Protein 2B7U (pdb70)

Solvent-accessible surface area: 11711 Å² total; per-residue (Å²): 155,44,8,62,71,91,42,79,27,107,8,55,0,81,124,0,46,10,134,42,0,40,74,23,1,121,93,4,30,184,48,0,17,48,90,110,12,143,67,13,12,0,0,0,28,115,23,71,172,66,57,26,34,0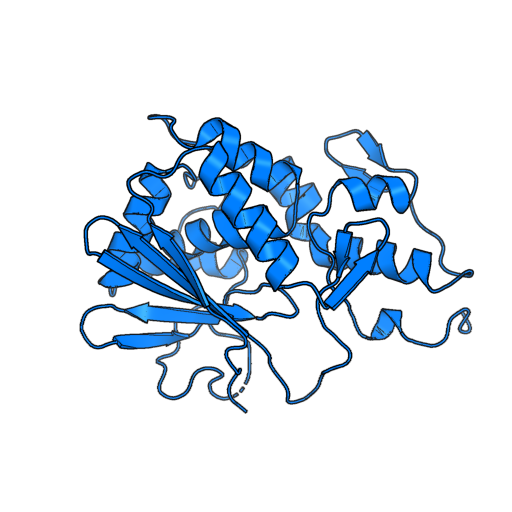,3,11,0,76,0,21,15,166,58,60,40,1,14,0,38,2,18,23,28,44,3,38,7,11,0,0,52,24,74,79,102,27,69,38,0,1,1,70,147,30,60,91,78,6,4,158,76,11,88,92,10,149,5,0,21,36,30,152,68,4,19,73,16,5,124,59,87,7,44,99,2,22,0,6,29,74,8,0,26,84,3,0,29,84,0,1,102,13,109,75,54,134,43,19,0,74,6,0,0,0,0,10,0,0,2,4,3,0,1,23,0,52,42,0,7,54,35,0,8,158,50,1,115,46,109,128,107,8,127,1,21,112,41,13,33,71,34,0,10,111,27,6,84,116,2,1,62,16,4,6,23,37,85,44,14,106,70,58,144,41,119,60,25,87,1,137,73,114,119,5,132,63,19,92,74,0,8,109,27,6,6,0,0,21,3,82,38,74,9,138,52,108,63,63,78,112,143

Sequence (251 aa):
KAMTVKFTVELDIERLTGQTYTDFIKNLRRSLATWYLHGVPVLPLYNQEADPRGFDLKLTFRGQVTTVRIHRDDLVLRGYQMQGAGKWLELERPSGHLIEGSELLEFGPSYEELAAAAQQDILDISYNKNALQDAVSKLAVSTNTRDRARSLIVVSQMFCEATRFVDIANHFAFNLESSEPVKLPQWMQNDLEKNWVRFSFMILKSNADPCYKFEPQTIYGKIIKTADELLNFLGIVEQHPDTRSPPCAAGG

GO terms:
  GO:0030598 rRNA N-glycosylase activity (F, EXP)

Foldseek 3Di:
DAADAPEEDEDELAVDALVVLLVSLLVVQVVLADDDDPRAGAGDDVDDDPHFYWHWYWYDYPHFIKIWIATSQQRFTFWMFAAPPRAIEGADDDPVHNDPRHDYDPHHRDQVGLCVQLVHHLQRAFQASVLLNQLSNCRNDPPRRNSPSSSSSNVCQSRVLLSWWVVSSNQRSVCHVPPDGRGDDVLSVPVPPVCQQVLLLLLLLVVQAVPDDRDWDAGPNDTQHDNVSSCNGTNYGRDDCVSVPHYPPDD

Nearest PDB structures (foldseek):
  2b7u-assembly1_A  TM=1.004E+00  e=6.257E-55  Squilla maritima
  1ce7-assembly1_A  TM=8.612E-01  e=2.353E-14  Viscum album
  2mll-assembly1_A  TM=8.612E-01  e=2.499E-14  Viscum album
  2pqi-assembly2_B  TM=8.007E-01  e=4.841E-14  Zea mays
  1lln-assembly1_A  TM=7.730E-01  e=1.850E-14  Phytolacca americana

B-factor: mean 21.92, std 8.94, range [8.05, 75.27]

CATH classification: 3.40.420.10 (+1 more: 4.10.470.10)

Secondary structure (DSSP, 8-state):
-PPEEEEEEEEESTT--HHHHHHHHHHHHHHH-SEEETTEEE---S--SS--EEEEEEEEETTEEEEEEEETTT--EEEEE-SSS--EEE-SS----SSTTPEEPSS-SSHHHHHHHHTS-GGGS--SHHHHHHHHHHHHH---HHHHHHHHHHHIIIIIIHHHBHHHHHHHHHTTT-SS--PPPHHIIIIIGGGHHHHHHHHHHHHH-TT--PPPEEETTEEE-SHHHHHTTBSSB---GGGGSPSS---

InterPro domains:
  IPR001574 Ribosome-inactivating protein [PF00161] (21-210)
  IPR001574 Ribosome-inactivating protein [PTHR33453] (5-213)
  IPR016138 Ribosome-inactivating protein, subdomain 1 [G3DSA:3.40.420.10] (1-169)
  IPR016139 Ribosome-inactivating protein, subdomain 2 [G3DSA:4.10.470.10] (170-251)
  IPR017989 Ribosome-inactivating protein type 1/2 [PR00396] (22-35)
  IPR017989 Ribosome-inactivating protein type 1/2 [PR00396] (68-83)
  IPR017989 Ribosome-inactivating protein type 1/2 [PR00396] (158-178)
  IPR017989 Ribosome-inactivating protein type 1/2 [PR00396] (193-210)
  IPR036041 Ribosome-inactivating protein superfamily [SSF56371] (13-243)

Radius of gyration: 18.12 Å; Cα contacts (8 Å, |Δi|>4): 478; chains: 1; bounding box: 56×47×32 Å

Organism: Drimia maritima (NCBI:txid82070)

Structure (mmCIF, N/CA/C/O backbone):
data_2B7U
#
_entry.id   2B7U
#
_cell.length_a   99.240
_cell.length_b   57.240
_cell.length_c   51.088
_cell.angle_alpha   90.00
_cell.angle_beta   104.08
_cell.angle_gamma   90.00
#
_symmetry.space_group_name_H-M   'C 1 2 1'
#
loop_
_entity.id
_entity.type
_entity.pdbx_description
1 polymer CHARYBDIN
2 non-polymer '2-(N-MORPHOLINO)-ETHANESULFONIC ACID'
3 water water
#
loop_
_atom_site.group_PDB
_atom_site.id
_atom_site.type_symbol
_atom_site.label_atom_id
_atom_site.label_alt_id
_atom_site.label_comp_id
_atom_site.label_asym_id
_atom_site.label_entity_id
_atom_site.label_seq_id
_atom_site.pdbx_PDB_ins_code
_atom_site.Cartn_x
_atom_site.Cartn_y
_atom_site.Cartn_z
_atom_site.occupancy
_atom_site.B_iso_or_equiv
_atom_site.auth_seq_id
_atom_site.auth_comp_id
_atom_site.auth_asym_id
_atom_site.auth_atom_id
_atom_site.pdbx_PDB_model_num
ATOM 1 N N . LYS A 1 4 ? 36.459 31.044 11.848 1.00 33.61 4 LYS A N 1
ATOM 2 C CA . LYS A 1 4 ? 36.335 31.462 13.287 1.00 32.91 4 LYS A CA 1
ATOM 3 C C . LYS A 1 4 ? 35.058 32.292 13.516 1.00 32.30 4 LYS A C 1
ATOM 4 O O . LYS A 1 4 ? 34.987 33.453 13.111 1.00 32.88 4 LYS A O 1
ATOM 10 N N . ALA A 1 5 ? 34.064 31.689 14.170 1.00 31.39 5 ALA A N 1
ATOM 11 C CA . ALA A 1 5 ? 32.761 32.340 14.394 1.00 30.84 5 ALA A CA 1
ATOM 12 C C . ALA A 1 5 ? 32.861 33.506 15.360 1.00 30.31 5 ALA A C 1
ATOM 13 O O . ALA A 1 5 ? 33.627 33.460 16.324 1.00 29.71 5 ALA A O 1
ATOM 15 N N . MET A 1 6 ? 32.076 34.550 15.107 1.00 28.89 6 MET A N 1
ATOM 16 C CA . MET A 1 6 ? 32.055 35.698 15.994 1.00 28.80 6 MET A CA 1
ATOM 17 C C . MET A 1 6 ? 31.470 35.270 17.331 1.00 28.59 6 MET A C 1
ATOM 18 O O . MET A 1 6 ? 30.507 34.509 17.393 1.00 28.30 6 MET A O 1
ATOM 23 N N . THR A 1 7 ? 32.090 35.714 18.414 1.00 28.86 7 THR A N 1
ATOM 24 C CA . THR A 1 7 ? 31.580 35.341 19.725 1.00 28.60 7 THR A CA 1
ATOM 25 C C . THR A 1 7 ? 30.457 36.324 20.072 1.00 26.84 7 THR A C 1
ATOM 26 O O . THR A 1 7 ? 30.228 37.303 19.349 1.00 26.53 7 THR A O 1
ATOM 30 N N . VAL A 1 8 ? 29.685 36.023 21.113 1.00 24.15 8 VAL A N 1
ATOM 31 C CA . VAL A 1 8 ? 28.687 36.970 21.603 1.00 23.15 8 VAL A CA 1
ATOM 32 C C . VAL A 1 8 ? 29.077 37.420 23.005 1.00 22.09 8 VAL A C 1
ATOM 33 O O . VAL A 1 8 ? 28.885 36.688 23.980 1.00 22.56 8 VAL A O 1
ATOM 37 N N . LYS A 1 9 ? 29.655 38.611 23.091 1.00 21.48 9 LYS A N 1
ATOM 38 C CA . LYS A 1 9 ? 30.116 39.167 24.362 1.00 21.56 9 LYS A CA 1
ATOM 39 C C . LYS A 1 9 ? 28.982 39.446 25.351 1.00 20.88 9 LYS A C 1
ATOM 40 O O . LYS A 1 9 ? 29.153 39.237 26.563 1.00 21.72 9 LYS A O 1
ATOM 46 N N . PHE A 1 10 ? 27.835 39.896 24.845 1.00 19.71 10 PHE A N 1
ATOM 47 C CA . PHE A 1 10 ? 26.691 40.213 25.699 1.00 18.56 10 PHE A CA 1
ATOM 48 C C . PHE A 1 10 ? 25.441 40.302 24.833 1.00 18.42 10 PHE A C 1
ATOM 49 O O . PHE A 1 10 ? 25.535 40.343 23.588 1.00 17.40 10 PHE A O 1
ATOM 57 N N . THR A 1 11 ? 24.298 40.319 25.506 1.00 18.68 11 THR A N 1
ATOM 58 C CA . THR A 1 11 ? 22.988 40.473 24.884 1.00 18.87 11 THR A CA 1
ATOM 59 C C . THR A 1 11 ? 22.243 41.617 25.563 1.00 18.92 11 THR A C 1
ATOM 60 O O . THR A 1 11 ? 22.247 41.728 26.807 1.00 19.70 11 THR A O 1
ATOM 64 N N . VAL A 1 12 ? 21.635 42.475 24.760 1.00 17.71 12 VAL A N 1
ATOM 65 C CA . VAL A 1 12 ? 20.731 43.526 25.256 1.00 17.48 12 VAL A CA 1
ATOM 66 C C . VAL A 1 12 ? 19.354 43.277 24.639 1.00 17.14 12 VAL A C 1
ATOM 67 O O . VAL A 1 12 ? 19.258 42.828 23.504 1.00 16.75 12 VAL A O 1
ATOM 71 N N . GLU A 1 13 ? 18.305 43.613 25.374 1.00 17.16 13 GLU A N 1
ATOM 72 C CA . GLU A 1 13 ? 16.947 43.314 24.938 1.00 18.14 13 GLU A CA 1
ATOM 73 C C . GLU A 1 13 ? 16.054 44.532 25.134 1.00 18.03 13 GLU A C 1
ATOM 74 O O . GLU A 1 13 ? 16.112 45.199 26.162 1.00 18.38 13 GLU A O 1
ATOM 80 N N . LEU A 1 14 ? 15.248 44.837 24.129 1.00 17.85 14 LEU A N 1
ATOM 81 C CA . LEU A 1 14 ? 14.307 45.947 24.202 1.00 17.78 14 LEU A CA 1
ATOM 82 C C . LEU A 1 14 ? 12.929 45.517 23.724 1.00 17.52 14 LEU A C 1
ATOM 83 O O . LEU A 1 14 ? 12.800 44.916 22.651 1.00 15.71 14 LEU A O 1
ATOM 88 N N . ASP A 1 15 ? 11.899 45.813 24.517 1.00 18.69 15 ASP A N 1
ATOM 89 C CA . ASP A 1 15 ? 10.534 45.644 24.027 1.00 20.08 15 ASP A CA 1
ATOM 90 C C . ASP A 1 15 ? 10.026 46.946 23.416 1.00 19.72 15 ASP A C 1
ATOM 91 O O . ASP A 1 15 ? 10.095 47.996 24.038 1.00 19.46 15 ASP A O 1
ATOM 96 N N . ILE A 1 16 ? 9.474 46.847 22.214 1.00 20.15 16 ILE A N 1
ATOM 97 C CA . ILE A 1 16 ? 9.091 48.001 21.422 1.00 21.39 16 ILE A CA 1
ATOM 98 C C . ILE A 1 16 ? 7.709 48.550 21.781 1.00 22.15 16 ILE A C 1
ATOM 99 O O . ILE A 1 16 ? 7.443 49.711 21.511 1.00 22.81 16 ILE A O 1
ATOM 104 N N . GLU A 1 17 ? 6.840 47.751 22.400 1.00 23.03 17 GLU A N 1
ATOM 105 C CA . GLU A 1 17 ? 5.441 48.171 22.594 1.00 24.59 17 GLU A CA 1
ATOM 106 C C . GLU A 1 17 ? 5.252 49.439 23.431 1.00 24.57 17 GLU A C 1
ATOM 107 O O . GLU A 1 17 ? 4.497 50.335 23.034 1.00 25.17 17 GLU A O 1
ATOM 113 N N . ARG A 1 18 ? 5.935 49.517 24.572 1.00 25.38 18 ARG A N 1
ATOM 114 C CA . ARG A 1 18 ? 5.820 50.668 25.491 1.00 26.14 18 ARG A CA 1
ATOM 115 C C . ARG A 1 18 ? 6.929 51.715 25.265 1.00 25.06 18 ARG A C 1
ATOM 116 O O . ARG A 1 18 ? 7.100 52.634 26.072 1.00 25.60 18 ARG A O 1
ATOM 124 N N . LEU A 1 19 ? 7.661 51.573 24.163 1.00 23.85 19 LEU A N 1
ATOM 125 C CA . LEU A 1 19 ? 8.854 52.376 23.901 1.00 22.81 19 LEU A CA 1
ATOM 126 C C . LEU A 1 19 ? 8.501 53.867 23.837 1.00 21.61 19 LEU A C 1
ATOM 127 O O . LEU A 1 19 ? 7.555 54.254 23.149 1.00 21.48 19 LEU A O 1
ATOM 132 N N . THR A 1 20 ? 9.266 54.696 24.545 1.00 19.66 20 THR A N 1
ATOM 133 C CA . THR A 1 20 ? 9.120 56.145 24.457 1.00 19.11 20 THR A CA 1
ATOM 134 C C . THR A 1 20 ? 10.457 56.761 24.065 1.00 17.68 20 THR A C 1
ATOM 135 O O . THR A 1 20 ? 11.484 56.074 24.076 1.00 17.31 20 THR A O 1
ATOM 139 N N . GLY A 1 21 ? 10.438 58.053 23.741 1.00 17.43 21 GLY A N 1
ATOM 140 C CA . GLY A 1 21 ? 11.668 58.800 23.437 1.00 16.75 21 GLY A CA 1
ATOM 141 C C . GLY A 1 21 ? 12.690 58.635 24.538 1.00 17.13 21 GLY A C 1
ATOM 142 O O . GLY A 1 21 ? 13.874 58.374 24.275 1.00 17.02 21 GLY A O 1
ATOM 143 N N . GLN A 1 22 ? 12.226 58.747 25.780 1.00 16.47 22 GLN A N 1
ATOM 144 C CA . GLN A 1 22 ? 13.101 58.651 26.936 1.00 17.09 22 GLN A CA 1
ATOM 145 C C . GLN A 1 22 ? 13.670 57.251 27.128 1.00 16.25 22 GLN A C 1
ATOM 146 O O . GLN A 1 22 ? 14.876 57.092 27.352 1.00 15.69 22 GLN A O 1
ATOM 152 N N . THR A 1 23 ? 12.836 56.218 27.010 1.00 15.52 23 THR A N 1
ATOM 153 C CA . THR A 1 23 ? 13.356 54.858 27.238 1.00 15.81 23 THR A CA 1
ATOM 154 C C . THR A 1 23 ? 14.242 54.352 26.077 1.00 15.14 23 THR A C 1
ATOM 155 O O . THR A 1 23 ? 15.148 53.555 26.286 1.00 15.11 23 THR A O 1
ATOM 159 N N . TYR A 1 24 ? 13.968 54.822 24.871 1.00 14.42 24 TYR A N 1
ATOM 160 C CA . TYR A 1 24 ? 14.848 54.565 23.727 1.00 14.27 24 TYR A CA 1
ATOM 161 C C . TYR A 1 24 ? 16.199 55.239 23.989 1.00 14.01 24 TYR A C 1
ATOM 162 O O . TYR A 1 24 ? 17.236 54.599 23.823 1.00 14.66 24 TYR A O 1
ATOM 171 N N . THR A 1 25 ? 16.198 56.507 24.387 1.00 13.75 25 THR A N 1
ATOM 172 C CA . THR A 1 25 ? 17.448 57.198 24.679 1.00 14.96 25 THR A CA 1
ATOM 173 C C . THR A 1 25 ? 18.251 56.474 25.762 1.00 14.94 25 THR A C 1
ATOM 174 O O . THR A 1 25 ? 19.479 56.316 25.650 1.00 14.75 25 THR A O 1
ATOM 178 N N . ASP A 1 26 ? 17.570 56.059 26.830 1.00 15.23 26 ASP A N 1
ATOM 179 C CA . ASP A 1 26 ? 18.197 55.299 27.906 1.00 16.17 26 ASP A CA 1
ATOM 180 C C . ASP A 1 26 ? 18.857 54.028 27.360 1.00 15.33 26 ASP A C 1
ATOM 181 O O . ASP A 1 26 ? 19.969 53.666 27.721 1.00 15.94 26 ASP A O 1
ATOM 186 N N . PHE A 1 27 ? 18.149 53.331 26.483 1.00 14.35 27 PHE A N 1
ATOM 187 C CA . PHE A 1 27 ? 18.670 52.099 25.921 1.00 13.77 27 PHE A CA 1
ATOM 188 C C . PHE A 1 27 ? 19.946 52.332 25.117 1.00 13.80 27 PHE A C 1
ATOM 189 O O . PHE A 1 27 ? 20.918 51.604 25.246 1.00 13.50 27 PHE A O 1
ATOM 197 N N . ILE A 1 28 ? 19.930 53.362 24.291 1.00 13.09 28 ILE A N 1
ATOM 198 C CA . ILE A 1 28 ? 21.102 53.663 23.458 1.00 12.94 28 ILE A CA 1
ATOM 199 C C . ILE A 1 28 ? 22.297 54.054 24.336 1.00 13.88 28 ILE A C 1
ATOM 200 O O . ILE A 1 28 ? 23.425 53.605 24.096 1.00 14.11 28 ILE A O 1
ATOM 205 N N . LYS A 1 29 ? 22.044 54.867 25.353 1.00 13.81 29 LYS A N 1
ATOM 206 C CA . LYS A 1 29 ? 23.111 55.298 26.272 1.00 14.44 29 LYS A CA 1
ATOM 207 C C . LYS A 1 29 ? 23.705 54.087 26.980 1.00 14.45 29 LYS A C 1
ATOM 208 O O . LYS A 1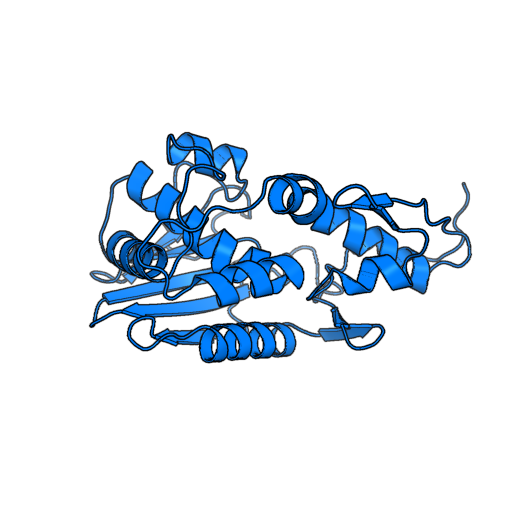 29 ? 24.913 53.956 27.099 1.00 14.46 29 LYS A O 1
ATOM 214 N N . ASN A 1 30 ? 22.848 53.177 27.434 1.00 14.94 30 ASN A N 1
ATOM 215 C CA . ASN A 1 30 ? 23.339 51.969 28.080 1.00 15.56 30 ASN A CA 1
ATOM 216 C C . ASN A 1 30 ? 24.122 51.081 27.129 1.00 15.18 30 ASN A C 1
ATOM 217 O O . ASN A 1 30 ? 25.118 50.466 27.513 1.00 16.58 30 ASN A O 1
ATOM 222 N N . LEU A 1 31 ? 23.687 51.012 25.874 1.00 13.94 31 LEU A N 1
ATOM 223 C CA . LEU A 1 31 ? 24.362 50.198 24.895 1.00 14.34 31 LEU A CA 1
ATOM 224 C C . LEU A 1 31 ? 25.774 50.739 24.623 1.00 14.40 31 LEU A C 1
ATOM 225 O O . LEU A 1 31 ? 26.727 49.987 24.503 1.00 14.09 31 LEU A O 1
ATOM 230 N N . ARG A 1 32 ? 25.904 52.053 24.528 1.00 14.28 32 ARG A N 1
ATOM 231 C CA . ARG A 1 32 ? 27.232 52.661 24.377 1.00 14.34 32 ARG A CA 1
ATOM 232 C C . ARG A 1 32 ? 28.189 52.296 25.515 1.00 15.14 32 ARG A C 1
ATOM 233 O O . ARG A 1 32 ? 29.365 51.984 25.290 1.00 15.37 32 ARG A O 1
ATOM 241 N N . ARG A 1 33 ? 27.681 52.339 26.736 1.00 15.86 33 ARG A N 1
ATOM 242 C CA . ARG A 1 33 ? 28.468 51.949 27.879 1.00 17.05 33 ARG A CA 1
ATOM 243 C C . ARG A 1 33 ? 28.870 50.470 27.807 1.00 16.01 33 ARG A C 1
ATOM 244 O O . ARG A 1 33 ? 29.992 50.130 28.148 1.00 15.55 33 ARG A O 1
ATOM 257 N N . SER A 1 34 ? 27.950 49.609 27.369 1.00 16.65 34 SER A N 1
ATOM 258 C CA . SER A 1 34 ? 28.191 48.165 27.272 1.00 16.79 34 SER A CA 1
ATOM 259 C C . SER A 1 34 ? 29.249 47.865 26.233 1.00 17.33 34 SER A C 1
ATOM 260 O O . SER A 1 34 ? 30.005 46.913 26.367 1.00 18.05 34 SER A O 1
ATOM 263 N N . LEU A 1 35 ? 29.296 48.692 25.202 1.00 16.94 35 LEU A N 1
ATOM 264 C CA . LEU A 1 35 ? 30.234 48.482 24.099 1.00 17.11 35 LEU A CA 1
ATOM 265 C C . LEU A 1 35 ? 31.637 48.985 24.380 1.00 17.52 35 LEU A C 1
ATOM 266 O O . LEU A 1 35 ? 32.609 48.585 23.712 1.00 17.64 35 LEU A O 1
ATOM 271 N N . ALA A 1 36 ? 31.754 49.923 25.312 1.00 17.29 36 ALA A N 1
ATOM 272 C CA . ALA A 1 36 ? 33.011 50.613 25.553 1.00 17.73 36 ALA A CA 1
ATOM 273 C C . ALA A 1 36 ? 34.137 49.701 25.996 1.00 19.16 36 ALA A C 1
ATOM 274 O O . ALA A 1 36 ? 33.915 48.767 26.786 1.00 20.48 36 ALA A O 1
ATOM 276 N N . THR A 1 37 ? 35.337 49.997 25.532 1.00 20.36 37 THR A N 1
ATOM 277 C CA . THR A 1 37 ? 36.552 49.443 26.159 1.00 22.53 37 THR A CA 1
ATOM 278 C C . THR A 1 37 ? 37.268 50.463 27.001 1.00 22.17 37 THR A C 1
ATOM 279 O O . THR A 1 37 ? 37.737 50.149 28.076 1.00 23.63 37 THR A O 1
ATOM 283 N N . TRP A 1 38 ? 37.363 51.689 26.505 1.00 22.20 38 TRP A N 1
ATOM 284 C CA . TRP A 1 38 ? 37.978 52.806 27.197 1.00 21.74 38 TRP A CA 1
ATOM 285 C C . TRP A 1 38 ? 37.277 54.049 26.717 1.00 19.36 38 TRP A C 1
ATOM 286 O O . TRP A 1 38 ? 36.300 53.948 25.980 1.00 20.06 38 TRP A O 1
ATOM 297 N N . TYR A 1 39 ? 37.712 55.199 27.257 1.00 16.45 39 TYR A N 1
ATOM 298 C CA . TYR A 1 39 ? 36.991 56.455 27.060 1.00 15.03 39 TYR A CA 1
ATOM 299 C C . TYR A 1 39 ? 37.935 57.580 26.685 1.00 13.66 39 TYR A C 1
ATOM 300 O O . TYR A 1 39 ? 39.048 57.699 27.199 1.00 12.77 39 TYR A O 1
ATOM 309 N N . LEU A 1 40 ? 37.465 58.434 25.782 1.00 12.84 40 LEU A N 1
ATOM 310 C CA . LEU A 1 40 ? 38.148 59.607 25.378 1.00 12.49 40 LEU A CA 1
ATOM 311 C C . LEU A 1 40 ? 37.254 60.833 25.642 1.00 12.69 40 LEU A C 1
ATOM 312 O O . LEU A 1 40 ? 36.228 60.967 25.013 1.00 12.06 40 LEU A O 1
ATOM 317 N N . HIS A 1 41 ? 37.585 61.671 26.603 1.00 11.66 41 HIS A N 1
ATOM 318 C CA . HIS A 1 41 ? 36.779 62.851 26.941 1.00 12.55 41 HIS A CA 1
ATOM 319 C C . HIS A 1 41 ? 35.323 62.486 27.165 1.00 12.49 41 HIS A C 1
ATOM 320 O O . HIS A 1 41 ? 34.409 63.196 26.718 1.00 13.87 41 HIS A O 1
ATOM 327 N N . GLY A 1 42 ? 35.126 61.380 27.854 1.00 11.22 42 GLY A N 1
ATOM 328 C CA . GLY A 1 42 ? 33.811 60.878 28.233 1.00 12.07 42 GLY A CA 1
ATOM 329 C C . GLY A 1 42 ? 33.076 60.069 27.189 1.00 12.13 42 GLY A C 1
ATOM 330 O O . GLY A 1 42 ? 31.977 59.566 27.467 1.00 14.50 42 GLY A O 1
ATOM 331 N N . VAL A 1 43 ? 33.665 59.938 26.002 1.00 11.89 43 VAL A N 1
ATOM 332 C CA . VAL A 1 43 ? 33.034 59.194 24.917 1.00 12.18 43 VAL A CA 1
ATOM 333 C C . VAL A 1 43 ? 33.670 57.800 24.783 1.00 12.49 43 VAL A C 1
ATOM 334 O O . VAL A 1 43 ? 34.906 57.671 24.700 1.00 13.19 43 VAL A O 1
ATOM 341 N N . PRO A 1 44 ? 32.835 56.767 24.743 1.00 13.84 44 PRO A N 1
ATOM 342 C CA . PRO A 1 44 ? 33.375 55.430 24.686 1.00 13.32 44 PRO A CA 1
ATOM 343 C C . PRO A 1 44 ? 34.098 55.149 23.359 1.00 14.11 44 PRO A C 1
ATOM 344 O O . PRO A 1 44 ? 33.673 55.648 22.310 1.00 14.48 44 PRO A O 1
ATOM 348 N N . VAL A 1 45 ? 35.142 54.336 23.452 1.00 14.88 45 VAL A N 1
ATOM 349 C CA . VAL A 1 45 ? 35.939 53.855 22.327 1.00 15.43 45 VAL A CA 1
ATOM 350 C C . VAL A 1 45 ? 35.764 52.324 22.232 1.00 15.61 45 VAL A C 1
ATOM 351 O O . VAL A 1 45 ? 35.887 51.610 23.214 1.00 15.86 45 VAL A O 1
ATOM 355 N N . LEU A 1 46 ? 35.493 51.849 21.031 1.00 14.38 46 LEU A N 1
ATOM 356 C CA . LEU A 1 46 ? 35.254 50.424 20.775 1.00 14.71 46 LEU A CA 1
ATOM 357 C C . LEU A 1 46 ? 36.566 49.650 20.819 1.00 14.89 46 LEU A C 1
ATOM 358 O O . LEU A 1 46 ? 37.661 50.215 20.625 1.00 14.78 46 LEU A O 1
ATOM 363 N N . PRO A 1 47 ? 36.462 48.333 21.043 1.00 15.77 47 PRO A N 1
ATOM 364 C CA . PRO A 1 47 ? 37.665 47.516 20.989 1.00 17.75 47 PRO A CA 1
ATOM 365 C C . PRO A 1 47 ? 38.340 47.549 19.635 1.00 19.81 47 PRO A C 1
ATOM 366 O O . PRO A 1 47 ? 37.681 47.778 18.650 1.00 18.45 47 PRO A O 1
ATOM 370 N N . LEU A 1 48 ? 39.658 47.387 19.648 1.00 24.44 48 LEU A N 1
ATOM 371 C CA . LEU A 1 48 ? 40.501 47.016 18.502 1.00 29.37 48 LEU A CA 1
ATOM 372 C C . LEU A 1 48 ? 42.006 47.045 18.812 1.00 33.32 48 LEU A C 1
ATOM 373 O O . LEU A 1 48 ? 42.830 47.756 18.195 1.00 35.00 48 LEU A O 1
ATOM 378 N N . TYR A 1 49 ? 42.300 46.213 19.807 1.00 38.57 49 TYR A N 1
ATOM 379 C CA . TYR A 1 49 ? 43.613 45.633 20.082 1.00 41.74 49 TYR A CA 1
ATOM 380 C C . TYR A 1 49 ? 43.5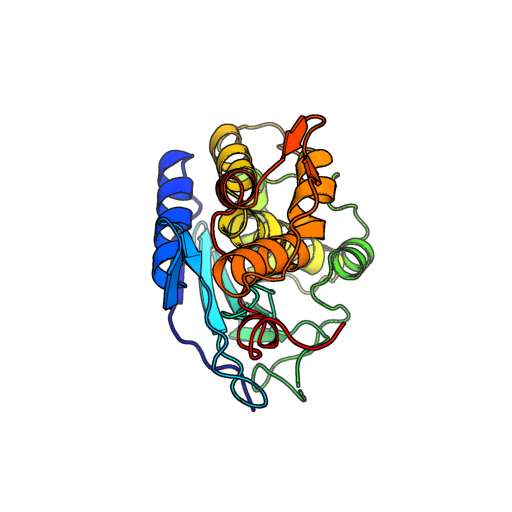62 44.205 19.501 1.00 43.94 49 TYR A C 1
ATOM 381 O O . TYR A 1 49 ? 44.487 43.763 18.799 1.00 44.79 49 TYR A O 1
ATOM 390 N N . ASN A 1 50 ? 42.467 43.500 19.807 1.00 46.07 50 ASN A N 1
ATOM 391 C CA . ASN A 1 50 ? 42.039 42.292 19.080 1.00 47.44 50 ASN A CA 1
ATOM 392 C C . ASN A 1 50 ? 41.909 42.539 17.575 1.00 48.50 50 ASN A C 1
ATOM 393 O O . ASN A 1 50 ? 41.464 43.604 17.154 1.00 49.24 50 ASN A O 1
ATOM 398 N N . GLN A 1 51 ? 42.281 41.546 16.772 1.00 49.27 51 GLN A N 1
ATOM 399 C CA . GLN A 1 51 ? 42.364 41.714 15.318 1.00 49.70 51 GLN A CA 1
ATOM 400 C C . GLN A 1 51 ? 42.302 40.334 14.647 1.00 49.65 51 GLN A C 1
ATOM 401 O O . GLN A 1 51 ? 41.884 39.356 15.281 1.00 49.93 51 GLN A O 1
ATOM 407 N N . GLU A 1 52 ? 42.681 40.273 13.367 1.00 49.32 52 GLU A N 1
ATOM 408 C CA . GLU A 1 52 ? 42.927 39.012 12.643 1.00 49.02 52 GLU A CA 1
ATOM 409 C C . GLU A 1 52 ? 41.783 37.978 12.765 1.00 48.01 52 GLU A C 1
ATOM 410 O O . GLU A 1 52 ? 40.868 37.952 11.934 1.00 48.21 52 GLU A O 1
ATOM 416 N N . ALA A 1 53 ? 41.835 37.146 13.805 1.00 46.58 53 ALA A N 1
ATOM 417 C CA . ALA A 1 53 ? 40.906 36.033 13.967 1.00 45.26 53 ALA A CA 1
ATOM 418 C C . ALA A 1 53 ? 40.266 36.083 15.352 1.00 43.85 53 ALA A C 1
ATOM 419 O O . ALA A 1 53 ? 40.307 35.111 16.112 1.00 44.31 53 ALA A O 1
ATOM 421 N N . ASP A 1 54 ? 39.687 37.230 15.682 1.00 41.68 54 ASP A N 1
ATOM 422 C CA . ASP A 1 54 ? 38.903 37.355 16.901 1.00 40.07 54 ASP A CA 1
ATOM 423 C C . ASP A 1 54 ? 37.739 38.299 16.657 1.00 37.49 54 ASP A C 1
ATOM 424 O O . ASP A 1 54 ? 37.684 39.384 17.245 1.00 36.73 54 ASP A O 1
ATOM 429 N N . PRO A 1 55 ? 36.816 37.902 15.764 1.00 34.48 55 PRO A N 1
ATOM 430 C CA . PRO A 1 55 ? 35.613 38.709 15.598 1.00 32.71 55 PRO A CA 1
ATOM 431 C C . PRO A 1 55 ? 34.746 38.636 16.860 1.00 30.17 55 PRO A C 1
ATOM 432 O O . PRO A 1 55 ? 34.389 37.540 17.305 1.00 30.33 55 PRO A O 1
ATOM 436 N N . ARG A 1 56 ? 34.510 39.801 17.452 1.00 28.30 56 ARG A N 1
ATOM 437 C CA . ARG A 1 56 ? 33.735 39.949 18.679 1.00 26.36 56 ARG A CA 1
ATOM 438 C C . ARG A 1 56 ? 32.395 40.506 18.253 1.00 23.15 56 ARG A C 1
ATOM 439 O O . ARG A 1 56 ? 32.364 41.418 17.440 1.00 20.39 56 ARG A O 1
ATOM 447 N N . GLY A 1 57 ? 31.310 39.994 18.828 1.00 19.80 57 GLY A N 1
ATOM 448 C CA . GLY A 1 57 ? 29.981 40.524 18.547 1.00 18.43 57 GLY A CA 1
ATOM 449 C C . GLY A 1 57 ? 29.141 40.676 19.792 1.00 17.30 57 GLY A C 1
ATOM 450 O O . GLY A 1 57 ? 29.584 40.382 20.900 1.00 17.19 57 GLY A O 1
ATOM 451 N N . PHE A 1 58 ? 27.924 41.164 19.611 1.00 15.20 58 PHE A N 1
ATOM 452 C CA . PHE A 1 58 ? 26.919 41.182 20.662 1.00 14.95 58 PHE A CA 1
ATOM 453 C C . PHE A 1 58 ? 25.562 40.930 20.008 1.00 15.14 58 PHE A C 1
ATOM 454 O O . PHE A 1 58 ? 25.417 41.067 18.797 1.00 14.42 58 PHE A O 1
ATOM 462 N N . ASP A 1 59 ? 24.589 40.538 20.818 1.00 15.33 59 ASP A N 1
ATOM 463 C CA . ASP A 1 59 ? 23.238 40.304 20.324 1.00 15.91 59 ASP A CA 1
ATOM 464 C C . ASP A 1 59 ? 22.249 41.354 20.818 1.00 15.18 59 ASP A C 1
ATOM 465 O O . ASP A 1 59 ? 22.317 41.802 21.972 1.00 15.64 59 ASP A O 1
ATOM 470 N N . LEU A 1 60 ? 21.359 41.762 19.915 1.00 15.33 60 LEU A N 1
ATOM 471 C CA . LEU A 1 60 ? 20.315 42.744 20.186 1.00 15.21 60 LEU A CA 1
ATOM 472 C C . LEU A 1 60 ? 18.982 42.032 19.989 1.00 15.27 60 LEU A C 1
ATOM 473 O O . LEU A 1 60 ? 18.626 41.692 18.878 1.00 14.49 60 LEU A O 1
ATOM 478 N N . LYS A 1 61 ? 18.269 41.801 21.083 1.00 15.51 61 LYS A N 1
ATOM 479 C CA . LYS A 1 61 ? 16.990 41.091 21.033 1.00 16.92 61 LYS A CA 1
ATOM 480 C C . LYS A 1 61 ? 15.865 42.115 21.082 1.00 16.67 61 LYS A C 1
ATOM 481 O O . LYS A 1 61 ? 15.799 42.947 22.000 1.00 17.40 61 LYS A O 1
ATOM 487 N N . LEU A 1 62 ? 14.995 42.081 20.079 1.00 16.40 62 LEU A N 1
ATOM 488 C CA . LEU A 1 62 ? 13.905 43.041 19.959 1.00 15.82 62 LEU A CA 1
ATOM 489 C C . LEU A 1 62 ? 12.597 42.283 19.981 1.00 15.52 62 LEU A C 1
ATOM 490 O O . LEU A 1 62 ? 12.438 41.334 19.242 1.00 15.78 62 LEU A O 1
ATOM 495 N N . THR A 1 63 ? 11.673 42.738 20.815 1.00 15.93 63 THR A N 1
ATOM 496 C CA . THR A 1 63 ? 10.414 42.031 20.995 1.00 16.72 63 THR A CA 1
ATOM 497 C C . THR A 1 63 ? 9.257 43.002 20.835 1.00 17.07 63 THR A C 1
ATOM 498 O O . THR A 1 63 ? 9.324 44.161 21.262 1.00 17.43 63 THR A O 1
ATOM 505 N N . PHE A 1 64 ? 8.174 42.523 20.221 1.00 16.74 64 PHE A N 1
ATOM 506 C CA . PHE A 1 64 ? 6.955 43.296 20.107 1.00 16.23 64 PHE A CA 1
ATOM 507 C C . PHE A 1 64 ? 5.751 42.370 20.119 1.00 16.11 64 PHE A C 1
ATOM 508 O O . PHE A 1 64 ? 5.562 41.607 19.175 1.00 15.74 64 PHE A O 1
ATOM 516 N N . ARG A 1 65 ? 4.945 42.454 21.169 1.00 16.51 65 ARG A N 1
ATOM 517 C CA . ARG A 1 65 ? 3.694 41.684 21.280 1.00 17.25 65 ARG A CA 1
ATOM 518 C C . ARG A 1 65 ? 3.889 40.196 20.941 1.00 16.45 65 ARG A C 1
ATOM 519 O O . ARG A 1 65 ? 3.144 39.621 20.151 1.00 16.03 65 ARG A O 1
ATOM 527 N N . GLY A 1 66 ? 4.913 39.588 21.532 1.00 15.79 66 GLY A N 1
ATOM 528 C CA . GLY A 1 66 ? 5.171 38.154 21.378 1.00 15.31 66 GLY A CA 1
ATOM 529 C C . GLY A 1 66 ? 6.013 37.752 20.167 1.00 15.38 66 GLY A C 1
ATOM 530 O O . GLY A 1 66 ? 6.320 36.561 19.992 1.00 16.59 66 GLY A O 1
ATOM 531 N N . GLN A 1 67 ? 6.325 38.724 19.308 1.00 14.74 67 GLN A N 1
ATOM 532 C CA . GLN A 1 67 ? 7.135 38.553 18.126 1.00 14.46 67 GLN A CA 1
ATOM 533 C C . GLN A 1 67 ? 8.545 38.957 18.479 1.00 16.04 67 GLN A C 1
ATOM 534 O O . GLN A 1 67 ? 8.734 39.955 19.170 1.00 17.11 67 GLN A O 1
ATOM 540 N N . VAL A 1 68 ? 9.522 38.199 18.013 1.00 15.85 68 VAL A N 1
ATOM 541 C CA . VAL A 1 68 ? 10.900 38.443 18.448 1.00 16.49 68 VAL A CA 1
ATOM 542 C C . VAL A 1 68 ? 11.879 38.187 17.319 1.00 16.76 68 VAL A C 1
ATOM 543 O O . VAL A 1 68 ? 11.709 37.296 16.486 1.00 17.22 68 VAL A O 1
ATOM 550 N N . THR A 1 69 ? 12.914 39.002 17.297 1.00 16.22 69 THR A N 1
ATOM 551 C CA . THR A 1 69 ? 14.066 38.695 16.502 1.00 16.82 69 THR A CA 1
ATOM 552 C C . THR A 1 69 ? 15.300 39.058 17.316 1.00 16.17 69 THR A C 1
ATOM 553 O O . THR A 1 69 ? 15.235 39.854 18.230 1.00 16.43 69 THR A O 1
ATOM 557 N N . THR A 1 70 ? 16.391 38.391 17.000 1.00 15.98 70 THR A N 1
ATOM 558 C CA . THR A 1 70 ? 17.679 38.694 17.583 1.00 15.58 70 THR A CA 1
ATOM 559 C C . THR A 1 70 ? 18.624 39.018 16.445 1.00 16.10 70 THR A C 1
ATOM 560 O O . THR A 1 70 ? 18.732 38.237 15.506 1.00 14.94 70 THR A O 1
ATOM 564 N N . VAL A 1 71 ? 19.312 40.152 16.568 1.00 14.66 71 VAL A N 1
ATOM 565 C CA . VAL A 1 71 ? 20.278 40.583 15.563 1.00 15.21 71 VAL A CA 1
ATOM 566 C C . VAL A 1 71 ? 21.678 40.465 16.147 1.00 14.78 71 VAL A C 1
ATOM 567 O O . VAL A 1 71 ? 21.912 40.862 17.282 1.00 15.36 71 VAL A O 1
ATOM 571 N N . ARG A 1 72 ? 22.607 39.936 15.369 1.00 13.45 72 ARG A N 1
ATOM 572 C CA . ARG A 1 72 ? 24.003 39.785 15.824 1.00 13.87 72 ARG A CA 1
ATOM 573 C C . ARG A 1 72 ? 24.831 40.845 15.111 1.00 13.32 72 ARG A C 1
ATOM 574 O O . ARG A 1 72 ? 24.755 40.989 13.906 1.00 14.14 72 ARG A O 1
ATOM 582 N N . ILE A 1 73 ? 25.563 41.618 15.905 1.00 12.66 73 ILE A N 1
ATOM 583 C CA . ILE A 1 73 ? 26.277 42.803 15.420 1.00 13.32 73 ILE A CA 1
ATOM 584 C C . ILE A 1 73 ? 27.743 42.736 15.844 1.00 13.38 73 ILE A C 1
ATOM 585 O O . ILE A 1 73 ? 28.042 42.358 16.968 1.00 13.39 73 ILE A O 1
ATOM 590 N N . HIS A 1 74 ? 28.642 43.178 14.967 1.00 13.12 74 HIS A N 1
ATOM 591 C CA . HIS A 1 74 ? 30.062 43.287 15.314 1.00 14.49 74 HIS A CA 1
ATOM 592 C C . HIS A 1 74 ? 30.316 44.350 16.391 1.00 15.26 74 HIS A C 1
ATOM 593 O O . HIS A 1 74 ? 29.831 45.480 16.285 1.00 15.45 74 HIS A O 1
ATOM 600 N N . ARG A 1 75 ? 31.099 43.981 17.408 1.00 16.52 75 ARG A N 1
ATOM 601 C CA . ARG A 1 75 ? 31.322 44.858 18.546 1.00 18.22 75 ARG A CA 1
ATOM 602 C C . ARG A 1 75 ? 32.369 45.905 18.242 1.00 18.94 75 ARG A C 1
ATOM 603 O O . ARG A 1 75 ? 32.406 46.939 18.912 1.00 20.88 75 ARG A O 1
ATOM 611 N N . ASP A 1 76 ? 33.208 45.651 17.249 1.00 17.75 76 ASP A N 1
ATOM 612 C CA . ASP A 1 76 ? 34.282 46.585 16.929 1.00 17.97 76 ASP A CA 1
ATOM 613 C C . ASP A 1 76 ? 33.887 47.646 15.908 1.00 18.05 76 ASP A C 1
ATOM 614 O O . ASP A 1 76 ? 34.386 48.753 15.948 1.00 18.94 76 ASP A O 1
ATOM 619 N N . ASP A 1 77 ? 32.994 47.336 14.982 1.00 17.17 77 ASP A N 1
ATOM 620 C CA . ASP A 1 77 ? 32.576 48.337 14.004 1.00 17.45 77 ASP A CA 1
ATOM 621 C C . ASP A 1 77 ? 31.073 48.588 13.916 1.00 16.60 77 ASP A C 1
ATOM 622 O O . ASP A 1 77 ? 30.654 49.407 13.109 1.00 16.65 77 ASP A O 1
ATOM 627 N N . LEU A 1 78 ? 30.289 47.935 14.772 1.00 14.99 78 LEU A N 1
ATOM 628 C CA . LEU A 1 78 ? 28.844 48.079 14.845 1.00 15.69 78 LEU A CA 1
ATOM 629 C C . LEU A 1 78 ? 28.104 47.726 13.550 1.00 15.55 78 LEU A C 1
ATOM 630 O O . LEU A 1 78 ? 26.977 48.158 13.321 1.00 17.02 78 LEU A O 1
ATOM 638 N N . VAL A 1 79 ? 28.709 46.861 12.750 1.00 16.01 79 VAL A N 1
ATOM 639 C CA . VAL A 1 79 ? 28.105 46.402 11.524 1.00 16.40 79 VAL A CA 1
ATOM 640 C C . VAL A 1 79 ? 27.205 45.185 11.813 1.00 16.36 79 VAL A C 1
ATOM 641 O O . VAL A 1 79 ? 27.582 44.240 12.505 1.00 15.64 79 VAL A O 1
ATOM 645 N N . LEU A 1 80 ? 26.003 45.230 11.269 1.00 17.22 80 LEU A N 1
ATOM 646 C CA . LEU A 1 80 ? 25.053 44.130 11.426 1.00 18.04 80 LEU A CA 1
ATOM 647 C C . LEU A 1 80 ? 25.573 42.909 10.654 1.00 17.78 80 LEU A C 1
ATOM 648 O O . LEU A 1 80 ? 25.975 43.012 9.489 1.00 19.34 80 LEU A O 1
ATOM 653 N N . ARG A 1 81 ? 25.579 41.734 11.282 1.00 15.20 81 ARG A N 1
ATOM 654 C CA . ARG A 1 81 ? 26.064 40.534 10.600 1.00 15.38 81 ARG A CA 1
ATOM 655 C C . ARG A 1 81 ? 25.004 39.476 10.316 1.00 14.68 81 ARG A C 1
ATOM 656 O O . ARG A 1 81 ? 25.143 38.678 9.372 1.00 14.67 81 ARG A O 1
ATOM 664 N N . GLY A 1 82 ? 23.954 39.423 11.129 1.00 13.67 82 GLY A N 1
ATOM 665 C CA . GLY A 1 82 ? 22.921 38.416 10.917 1.00 13.16 82 GLY A CA 1
ATOM 666 C C . GLY A 1 82 ? 21.764 38.579 11.864 1.00 13.07 82 GLY A C 1
ATOM 667 O O . GLY A 1 82 ? 21.784 39.436 12.721 1.00 12.95 82 GLY A O 1
ATOM 668 N N . TYR A 1 83 ? 20.743 37.764 11.666 1.00 12.84 83 TYR A N 1
ATOM 669 C CA . TYR A 1 83 ? 19.581 37.793 12.548 1.00 12.42 83 TYR A CA 1
ATOM 670 C C . TYR A 1 83 ? 18.918 36.420 12.580 1.00 13.00 83 TYR A C 1
ATOM 671 O O . TYR A 1 83 ? 19.121 35.579 11.691 1.00 13.59 83 TYR A O 1
ATOM 680 N N . GLN A 1 84 ? 18.132 36.215 13.628 1.00 13.88 84 GLN A N 1
ATOM 681 C CA . GLN A 1 84 ? 17.471 34.937 13.849 1.00 14.72 84 GLN A CA 1
ATOM 682 C C . GLN A 1 84 ? 15.962 35.028 13.649 1.00 14.90 84 GLN A C 1
ATOM 683 O O . GLN A 1 84 ? 15.311 35.891 14.232 1.00 15.61 84 GLN A O 1
ATOM 689 N N . MET A 1 85 ? 15.418 34.089 12.877 1.00 15.54 85 MET A N 1
ATOM 690 C CA . MET A 1 85 ? 13.961 33.946 12.735 1.00 16.29 85 MET A CA 1
ATOM 691 C C . MET A 1 85 ? 13.375 33.242 13.954 1.00 17.11 85 MET A C 1
ATOM 692 O O . MET A 1 85 ? 14.065 32.469 14.617 1.00 17.73 85 MET A O 1
ATOM 697 N N . GLN A 1 86 ? 12.094 33.503 14.233 1.00 16.90 86 GLN A N 1
ATOM 698 C CA . GLN A 1 86 ? 11.449 33.054 15.467 1.00 18.09 86 GLN A CA 1
ATOM 699 C C . GLN A 1 86 ? 11.009 31.595 15.460 1.00 19.57 86 GLN A C 1
ATOM 700 O O . GLN A 1 86 ? 11.132 30.920 16.480 1.00 21.72 86 GLN A O 1
ATOM 706 N N . GLY A 1 87 ? 10.500 31.116 14.333 1.00 21.24 87 GLY A N 1
ATOM 707 C CA . GLY A 1 87 ? 9.861 29.801 14.262 1.00 23.67 87 GLY A CA 1
ATOM 708 C C . GLY A 1 87 ? 10.808 28.673 14.609 1.00 25.12 87 GLY A C 1
ATOM 709 O O . GLY A 1 87 ? 10.608 27.954 15.597 1.00 27.93 87 GLY A O 1
ATOM 710 N N . ALA A 1 88 ? 11.822 28.497 13.780 1.00 26.36 88 ALA A N 1
ATOM 711 C CA . ALA A 1 88 ? 12.781 27.414 13.956 1.00 26.46 88 ALA A CA 1
ATOM 712 C C . ALA A 1 88 ? 14.094 27.890 14.599 1.00 26.46 88 ALA A C 1
ATOM 713 O O . ALA A 1 88 ? 14.911 27.064 15.008 1.00 26.77 88 ALA A O 1
ATOM 715 N N . GLY A 1 89 ? 14.300 29.208 14.699 1.00 25.45 89 GLY A N 1
ATOM 716 C CA . GLY A 1 89 ? 15.565 29.754 15.215 1.00 24.55 89 GLY A CA 1
ATOM 717 C C . GLY A 1 89 ? 16.662 29.767 14.157 1.00 23.44 89 GLY A C 1
ATOM 718 O O . GLY A 1 89 ? 17.841 29.751 14.491 1.00 23.58 89 GLY A O 1
ATOM 719 N N . LYS A 1 90 ? 16.260 29.797 12.888 1.00 22.42 90 LYS A N 1
ATOM 720 C CA . LYS A 1 90 ? 17.175 29.799 11.753 1.00 21.99 90 LYS A CA 1
ATOM 721 C C . LYS A 1 90 ? 17.914 31.130 11.724 1.00 20.43 90 LYS A C 1
ATOM 722 O O . LYS A 1 90 ? 17.285 32.170 11.839 1.00 20.16 90 LYS A O 1
ATOM 728 N N . TRP A 1 91 ? 19.239 31.068 11.586 1.00 19.06 91 TRP A N 1
ATOM 729 C CA . TRP A 1 91 ? 20.090 32.250 11.432 1.00 18.25 91 TRP A CA 1
ATOM 730 C C . TRP A 1 91 ? 20.327 32.576 9.971 1.00 18.06 91 TRP A C 1
ATOM 731 O O . TRP A 1 91 ? 20.630 31.682 9.172 1.00 18.18 91 TRP A O 1
ATOM 742 N N . LEU A 1 92 ? 20.149 33.850 9.639 1.00 16.86 92 LEU A N 1
ATOM 743 C CA . LEU A 1 92 ? 20.479 34.405 8.337 1.00 16.75 92 LEU A CA 1
ATOM 744 C C . LEU A 1 92 ? 21.669 35.311 8.534 1.00 16.03 92 LEU A C 1
ATOM 745 O O . LEU A 1 92 ? 21.710 36.053 9.506 1.00 16.83 92 LEU A O 1
ATOM 750 N N . GLU A 1 93 ? 22.613 35.276 7.599 1.00 16.41 93 GLU A N 1
ATOM 751 C CA . GLU A 1 93 ? 23.838 36.035 7.713 1.00 16.01 93 GLU A CA 1
ATOM 752 C C . GLU A 1 93 ? 24.096 36.878 6.466 1.00 14.83 93 GLU A C 1
ATOM 753 O O . GLU A 1 93 ? 23.967 36.385 5.343 1.00 14.55 93 GLU A O 1
ATOM 759 N N . LEU A 1 94 ? 24.493 38.129 6.675 1.00 15.16 94 LEU A N 1
ATOM 760 C CA . LEU A 1 94 ? 24.784 39.067 5.599 1.00 16.71 94 LEU A CA 1
ATOM 761 C C . LEU A 1 94 ? 26.160 38.774 5.026 1.00 18.02 94 LEU A C 1
ATOM 762 O O . LEU A 1 94 ? 27.077 38.396 5.744 1.00 18.49 94 LEU A O 1
ATOM 767 N N . GLU A 1 95 ? 26.286 38.927 3.720 1.00 18.95 95 GLU A N 1
ATOM 768 C CA . GLU A 1 95 ? 27.561 38.742 3.034 1.00 20.90 95 GLU A CA 1
ATOM 769 C C . GLU A 1 95 ? 28.636 39.704 3.531 1.00 21.93 95 GLU A C 1
ATOM 770 O O . GLU A 1 95 ? 28.318 40.719 4.103 1.00 20.73 95 GLU A O 1
ATOM 776 N N . ARG A 1 96 ? 29.895 39.364 3.226 1.00 25.31 96 ARG A N 1
ATOM 777 C CA . ARG A 1 96 ? 31.149 40.094 3.561 1.00 27.22 96 ARG A CA 1
ATOM 778 C C . ARG A 1 96 ? 31.957 39.197 4.496 1.00 28.70 96 ARG A C 1
ATOM 779 O O . ARG A 1 96 ? 32.494 38.202 4.033 1.00 31.04 96 ARG A O 1
ATOM 794 N N . PRO A 1 97 ? 31.989 39.495 5.801 1.00 31.06 97 PRO A N 1
ATOM 795 C CA . PRO A 1 97 ? 32.716 38.837 6.896 1.00 31.53 97 PRO A CA 1
ATOM 796 C C . PRO A 1 97 ? 32.978 37.333 6.771 1.00 33.63 97 PRO A C 1
ATOM 797 O O . PRO A 1 97 ? 32.135 36.586 6.274 1.00 35.00 97 PRO A O 1
ATOM 798 N N . SER A 1 98 ? 34.143 36.901 7.253 1.00 35.15 98 SER A N 1
ATOM 799 C CA . SER A 1 98 ? 34.563 35.505 7.178 1.00 35.97 98 SER A CA 1
ATOM 800 C C . SER A 1 98 ? 34.599 34.839 8.550 1.00 36.81 98 SER A C 1
ATOM 801 O O . SER A 1 98 ? 35.653 34.754 9.188 1.00 38.24 98 SER A O 1
ATOM 802 N N . GLY A 1 102 ? 34.319 32.120 5.260 1.00 32.87 102 GLY A N 1
ATOM 803 C CA . GLY A 1 102 ? 33.347 31.189 5.832 1.00 32.36 102 GLY A CA 1
ATOM 804 C C . GLY A 1 102 ? 32.335 31.903 6.713 1.00 31.78 102 GLY A C 1
ATOM 805 O O . GLY A 1 102 ? 32.404 33.117 6.880 1.00 33.30 102 GLY A O 1
ATOM 806 N N . HIS A 1 103 ? 31.412 31.151 7.303 1.00 30.38 103 HIS A N 1
ATOM 807 C CA . HIS A 1 103 ? 30.305 31.741 8.071 1.00 29.30 103 HIS A CA 1
ATOM 808 C C . HIS A 1 103 ? 30.753 32.266 9.439 1.00 28.10 103 HIS A C 1
ATOM 809 O O . HIS A 1 103 ? 31.364 31.542 10.232 1.00 28.38 103 HIS A O 1
ATOM 816 N N . LEU A 1 104 ? 30.433 33.526 9.718 1.00 26.17 104 LEU A N 1
ATOM 817 C CA . LEU A 1 104 ? 30.678 34.108 11.043 1.00 25.01 104 LEU A CA 1
ATOM 818 C C . LEU A 1 104 ? 29.648 33.617 12.072 1.00 23.87 104 LEU A C 1
ATOM 819 O O . LEU A 1 104 ? 29.868 33.735 13.279 1.00 23.64 104 LEU A O 1
ATOM 824 N N . ILE A 1 105 ? 28.509 33.126 11.591 1.00 22.37 105 ILE A N 1
ATOM 825 C CA . ILE A 1 105 ? 27.479 32.540 12.423 1.00 21.88 105 ILE A CA 1
ATOM 826 C C . ILE A 1 105 ? 27.287 31.065 12.027 1.00 23.15 105 ILE A C 1
ATOM 827 O O . ILE A 1 105 ? 26.830 30.750 10.927 1.00 22.36 105 ILE A O 1
ATOM 832 N N . GLU A 1 106 ? 27.653 30.151 12.916 1.00 24.80 106 GLU A N 1
ATOM 833 C CA . GLU A 1 106 ? 27.619 28.743 12.565 1.00 26.14 106 GLU A CA 1
ATOM 834 C C . GLU A 1 106 ? 26.206 28.313 12.213 1.00 25.32 106 GLU A C 1
ATOM 835 O O . GLU A 1 106 ? 25.254 28.603 12.942 1.00 25.93 106 GLU A O 1
ATOM 841 N N . GLY A 1 107 ? 26.072 27.629 11.083 1.00 25.36 107 GLY A N 1
ATOM 842 C CA . GLY A 1 107 ? 24.798 27.052 10.676 1.00 24.54 107 GLY A CA 1
ATOM 843 C C . GLY A 1 107 ? 23.873 28.014 9.952 1.00 24.03 107 GLY A C 1
ATOM 844 O O . GLY A 1 107 ? 22.745 27.652 9.607 1.00 23.79 107 GLY A O 1
ATOM 845 N N . SER A 1 108 ? 24.346 29.229 9.707 1.00 22.86 108 SER A N 1
ATOM 846 C CA . SER A 1 108 ? 23.535 30.249 9.041 1.00 22.30 108 SER A CA 1
ATOM 847 C C . SER A 1 108 ? 23.372 30.006 7.540 1.00 22.50 108 SER A C 1
ATOM 848 O O . SER A 1 108 ? 24.176 29.318 6.904 1.00 21.80 108 SER A O 1
ATOM 851 N N . GLU A 1 109 ? 22.326 30.614 7.000 1.00 22.07 109 GLU A N 1
ATOM 852 C CA . GLU A 1 109 ? 22.066 30.691 5.573 1.00 22.79 109 GLU A CA 1
ATOM 853 C C . GLU A 1 109 ? 22.470 32.095 5.129 1.00 21.62 109 GLU A C 1
ATOM 854 O O . GLU A 1 109 ? 22.074 33.056 5.755 1.00 20.35 109 GLU A O 1
ATOM 860 N N . LEU A 1 110 ? 23.300 32.217 4.102 1.00 20.63 110 LEU A N 1
ATOM 861 C CA . LEU A 1 110 ? 23.725 33.515 3.641 1.00 20.78 110 LEU A CA 1
ATOM 862 C C . LEU A 1 110 ? 22.635 34.194 2.849 1.00 20.35 110 LEU A C 1
ATOM 863 O O . LEU A 1 110 ? 22.034 33.587 1.946 1.00 19.28 110 LEU A O 1
ATOM 868 N N . LEU A 1 111 ? 22.420 35.459 3.170 1.00 18.86 111 LEU A N 1
ATOM 869 C CA . LEU A 1 111 ? 21.531 36.356 2.437 1.00 18.89 111 LEU A CA 1
ATOM 870 C C . LEU A 1 111 ? 22.223 36.807 1.154 1.00 19.59 111 LEU A C 1
ATOM 871 O O . LEU A 1 111 ? 23.454 36.683 1.009 1.00 19.45 111 LEU A O 1
ATOM 876 N N . GLU A 1 112 ? 21.433 37.356 0.236 1.00 19.92 112 GLU A N 1
ATOM 877 C CA . GLU A 1 112 ? 21.936 37.804 -1.062 1.00 20.55 112 GLU A CA 1
ATOM 878 C C . GLU A 1 112 ? 22.455 39.229 -1.017 1.00 20.05 112 GLU A C 1
ATOM 879 O O . GLU A 1 112 ? 22.552 39.893 -2.043 1.00 20.95 112 GLU A O 1
ATOM 885 N N . PHE A 1 113 ? 22.810 39.713 0.166 1.00 18.58 113 PHE A N 1
ATOM 886 C CA . PHE A 1 113 ? 23.305 41.060 0.318 1.00 18.52 113 PHE A CA 1
ATOM 887 C C . PHE A 1 113 ? 24.186 41.193 1.539 1.00 17.97 113 PHE A C 1
ATOM 888 O O . PHE A 1 113 ? 24.121 40.377 2.448 1.00 17.03 113 PHE A O 1
ATOM 896 N N . GLY A 1 114 ? 25.042 42.200 1.491 1.00 18.71 114 GLY A N 1
ATOM 897 C CA . GLY A 1 114 ? 25.880 42.598 2.605 1.00 19.28 114 GLY A CA 1
ATOM 898 C C . GLY A 1 114 ? 25.236 43.721 3.382 1.00 20.40 114 GLY A C 1
ATOM 899 O O . GLY A 1 114 ? 24.151 44.160 3.037 1.00 20.02 114 GLY A O 1
ATOM 900 N N . PRO A 1 115 ? 25.905 44.185 4.457 1.00 21.64 115 PRO A N 1
ATOM 901 C CA . PRO A 1 115 ? 25.424 45.219 5.359 1.00 22.86 115 PRO A CA 1
ATOM 902 C C . PRO A 1 115 ? 25.549 46.663 4.863 1.00 23.04 115 PRO A C 1
ATOM 903 O O . PRO A 1 115 ? 25.032 47.587 5.513 1.00 24.56 115 PRO A O 1
ATOM 907 N N . SER A 1 116 ? 26.188 46.887 3.720 1.00 23.15 116 SER A N 1
ATOM 908 C CA . SER A 1 116 ? 26.329 48.273 3.271 1.00 23.57 116 SER A CA 1
ATOM 909 C C . SER A 1 116 ? 24.963 48.764 2.845 1.00 22.86 116 SER A C 1
ATOM 910 O O . SER A 1 116 ? 24.138 47.981 2.365 1.00 22.85 116 SER A O 1
ATOM 913 N N . TYR A 1 117 ? 24.710 50.059 3.012 1.00 22.71 117 TYR A N 1
ATOM 914 C CA . TYR A 1 117 ? 23.412 50.616 2.616 1.00 21.61 117 TYR A CA 1
ATOM 915 C C . TYR A 1 117 ? 23.167 50.591 1.106 1.00 21.55 117 TYR A C 1
ATOM 916 O O . 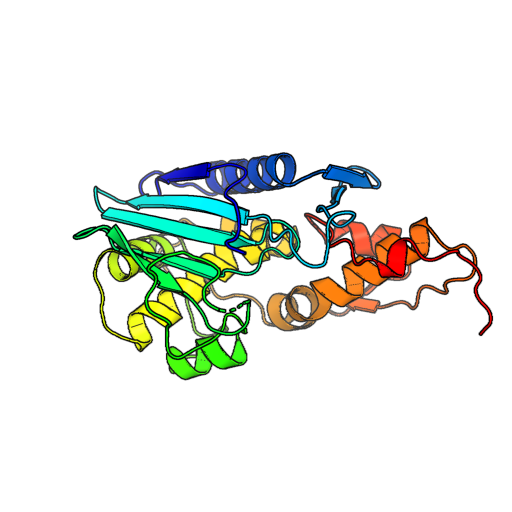TYR A 1 117 ? 22.023 50.485 0.694 1.00 20.71 117 TYR A O 1
ATOM 925 N N . GLU A 1 118 ? 24.220 50.644 0.297 1.00 21.76 118 GLU A N 1
ATOM 926 C CA . GLU A 1 118 ? 24.074 50.467 -1.144 1.00 23.13 118 GLU A CA 1
ATOM 927 C C . GLU A 1 118 ? 23.449 49.102 -1.442 1.00 21.35 118 GLU A C 1
ATOM 928 O O . GLU A 1 118 ? 22.513 49.003 -2.249 1.00 21.09 118 GLU A O 1
ATOM 934 N N . GLU A 1 119 ? 23.976 48.064 -0.790 1.00 20.82 119 GLU A N 1
ATOM 935 C CA . GLU A 1 119 ? 23.493 46.695 -1.008 1.00 20.99 119 GLU A CA 1
ATOM 936 C C . GLU A 1 119 ? 22.140 46.468 -0.370 1.00 19.00 119 GLU A C 1
ATOM 937 O O . GLU A 1 119 ? 21.274 45.837 -0.974 1.00 18.93 119 GLU A O 1
ATOM 943 N N . LEU A 1 120 ? 21.938 47.006 0.828 1.00 17.41 120 LEU A N 1
ATOM 944 C CA . LEU A 1 120 ? 20.636 46.855 1.494 1.00 16.98 120 LEU A CA 1
ATOM 945 C C . LEU A 1 120 ? 19.544 47.586 0.753 1.00 16.34 120 LEU A C 1
ATOM 946 O O . LEU A 1 120 ? 18.454 47.056 0.608 1.00 16.03 120 LEU A O 1
ATOM 951 N N . ALA A 1 121 ? 19.826 48.813 0.312 1.00 16.68 121 ALA A N 1
ATOM 952 C CA . ALA A 1 121 ? 18.840 49.584 -0.452 1.00 16.79 121 ALA A CA 1
ATOM 953 C C . ALA A 1 121 ? 18.456 48.886 -1.757 1.00 16.39 121 ALA A C 1
ATOM 954 O O . ALA A 1 121 ? 17.296 48.874 -2.126 1.00 16.71 121 ALA A O 1
ATOM 956 N N . ALA A 1 122 ? 19.433 48.306 -2.446 1.00 16.39 122 ALA A N 1
ATOM 957 C CA . ALA A 1 122 ? 19.139 47.559 -3.679 1.00 16.61 122 ALA A CA 1
ATOM 958 C C . ALA A 1 122 ? 18.269 46.345 -3.403 1.00 16.33 122 ALA A C 1
ATOM 959 O O . ALA A 1 122 ? 17.342 46.080 -4.145 1.00 17.30 122 ALA A O 1
ATOM 961 N N . ALA A 1 123 ? 18.590 45.603 -2.341 1.00 15.94 123 ALA A N 1
ATOM 962 C CA . ALA A 1 123 ? 17.786 44.438 -1.952 1.00 15.96 123 ALA A CA 1
ATOM 963 C C . ALA A 1 123 ? 16.397 44.868 -1.492 1.00 16.22 123 ALA A C 1
ATOM 964 O O . ALA A 1 123 ? 15.400 44.220 -1.793 1.00 16.87 123 ALA A O 1
ATOM 966 N N . ALA A 1 124 ? 16.336 45.979 -0.761 1.00 16.11 124 ALA A N 1
ATOM 967 C CA . ALA A 1 124 ? 15.057 46.530 -0.323 1.00 16.44 124 ALA A CA 1
ATOM 968 C C . ALA A 1 124 ? 14.265 47.173 -1.458 1.00 17.77 124 ALA A C 1
ATOM 969 O O . ALA A 1 124 ? 13.053 47.392 -1.337 1.00 18.30 124 ALA A O 1
ATOM 971 N N . GLN A 1 125 ? 14.944 47.430 -2.570 1.00 18.88 125 GLN A N 1
ATOM 972 C CA . GLN A 1 125 ? 14.397 48.183 -3.700 1.00 20.48 125 GLN A CA 1
ATOM 973 C C . GLN A 1 125 ? 13.773 49.493 -3.207 1.00 20.99 125 GLN A C 1
ATOM 974 O O . GLN A 1 125 ? 12.700 49.902 -3.666 1.00 22.18 125 GLN A O 1
ATOM 980 N N . GLN A 1 126 ? 14.471 50.135 -2.268 1.00 22.64 126 GLN A N 1
ATOM 981 C CA . GLN A 1 126 ? 13.976 51.341 -1.610 1.00 23.83 126 GLN A CA 1
ATOM 982 C C . GLN A 1 126 ? 15.156 52.082 -1.003 1.00 24.29 126 GLN A C 1
ATOM 983 O O . GLN A 1 126 ? 16.039 51.452 -0.430 1.00 22.99 126 GLN A O 1
ATOM 989 N N . ASP A 1 127 ? 15.143 53.410 -1.133 1.00 25.20 127 ASP A N 1
ATOM 990 C CA . ASP A 1 127 ? 16.233 54.267 -0.648 1.00 26.10 127 ASP A CA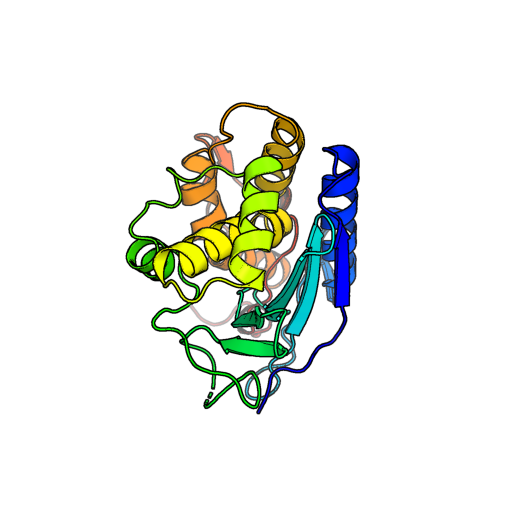 1
ATOM 991 C C . ASP A 1 127 ? 16.197 54.447 0.874 1.00 25.40 127 ASP A C 1
ATOM 992 O O . ASP A 1 127 ? 15.118 54.506 1.477 1.00 24.90 127 ASP A O 1
ATOM 997 N N . ILE A 1 128 ? 17.377 54.539 1.488 1.00 25.01 128 ILE A N 1
ATOM 998 C CA . ILE A 1 128 ? 17.482 54.733 2.940 1.00 25.67 128 ILE A CA 1
ATOM 999 C C . ILE A 1 128 ? 16.689 55.967 3.380 1.00 25.46 128 ILE A C 1
ATOM 1000 O O . ILE A 1 128 ? 16.023 55.945 4.415 1.00 26.37 128 ILE A O 1
ATOM 1005 N N . LEU A 1 129 ? 16.738 57.021 2.577 1.00 25.66 129 LEU A N 1
ATOM 1006 C CA . LEU A 1 129 ? 16.063 58.267 2.906 1.00 26.05 129 LEU A CA 1
ATOM 1007 C C . LEU A 1 129 ? 14.547 58.226 2.704 1.00 26.37 129 LEU A C 1
ATOM 1008 O O . LEU A 1 129 ? 13.862 59.165 3.109 1.00 26.47 129 LEU A O 1
ATOM 1013 N N . ASP A 1 130 ? 14.023 57.151 2.106 1.00 25.75 130 ASP A N 1
ATOM 1014 C CA . ASP A 1 130 ? 12.591 57.048 1.814 1.00 26.74 130 ASP A CA 1
ATOM 1015 C C . ASP A 1 130 ? 11.901 56.059 2.748 1.00 25.62 130 ASP A C 1
ATOM 1016 O O . ASP A 1 130 ? 10.720 55.730 2.568 1.00 27.15 130 ASP A O 1
ATOM 1021 N N . ILE A 1 131 ? 12.648 55.583 3.739 1.00 24.25 131 ILE A N 1
ATOM 1022 C CA . ILE A 1 131 ? 12.157 54.629 4.721 1.00 23.15 131 ILE A CA 1
ATOM 1023 C C . ILE A 1 131 ? 11.827 55.365 6.014 1.00 23.09 131 ILE A C 1
ATOM 1024 O O . ILE A 1 131 ? 12.513 56.318 6.389 1.00 23.48 131 ILE A O 1
ATOM 1029 N N . SER A 1 132 ? 10.784 54.916 6.709 1.00 22.19 132 SER A N 1
ATOM 1030 C CA . SER A 1 132 ? 10.378 55.574 7.945 1.00 22.17 132 SER A CA 1
ATOM 1031 C C . SER A 1 132 ? 11.033 54.916 9.135 1.00 21.61 132 SER A C 1
ATOM 1032 O O . SER A 1 132 ? 11.180 53.692 9.165 1.00 20.99 132 SER A O 1
ATOM 1035 N N . TYR A 1 133 ? 11.421 55.738 10.123 1.00 20.37 133 TYR A N 1
ATOM 1036 C CA . TYR A 1 133 ? 12.172 55.272 11.292 1.00 20.52 133 TYR A CA 1
ATOM 1037 C C . TYR A 1 133 ? 11.517 55.669 12.604 1.00 21.03 133 TYR A C 1
ATOM 1038 O O . TYR A 1 133 ? 12.167 56.189 13.507 1.00 24.15 133 TYR A O 1
ATOM 1047 N N . ASN A 1 134 ? 10.214 55.467 12.701 1.00 20.43 134 ASN A N 1
ATOM 1048 C CA . ASN A 1 134 ? 9.520 55.745 13.948 1.00 19.63 134 ASN A CA 1
ATOM 1049 C C . ASN A 1 134 ? 9.208 54.429 14.683 1.00 18.50 134 ASN A C 1
ATOM 1050 O O . ASN A 1 134 ? 9.628 53.349 14.264 1.00 17.49 134 ASN A O 1
ATOM 1055 N N . LYS A 1 135 ? 8.455 54.514 15.774 1.00 18.80 135 LYS A N 1
ATOM 1056 C CA . LYS A 1 135 ? 8.126 53.335 16.565 1.00 18.46 135 LYS A CA 1
ATOM 1057 C C . LYS A 1 135 ? 7.311 52.328 15.754 1.00 18.58 135 LYS A C 1
ATOM 1058 O O . LYS A 1 135 ? 7.541 51.120 15.816 1.00 17.92 135 LYS A O 1
ATOM 1064 N N . ASN A 1 136 ? 6.350 52.834 14.990 1.00 17.97 136 ASN A N 1
ATOM 1065 C CA . ASN A 1 136 ? 5.550 51.963 14.131 1.00 18.70 136 ASN A CA 1
ATOM 1066 C C . ASN A 1 136 ? 6.430 51.207 13.132 1.00 18.33 136 ASN A C 1
ATOM 1067 O O . ASN A 1 136 ? 6.212 50.026 12.889 1.00 17.37 136 ASN A O 1
ATOM 1072 N N . ALA A 1 137 ? 7.449 51.872 12.579 1.00 17.35 137 ALA A N 1
ATOM 1073 C CA . ALA A 1 137 ? 8.356 51.213 11.624 1.00 17.80 137 ALA A CA 1
ATOM 1074 C C . ALA A 1 137 ? 9.206 50.145 12.308 1.00 16.91 137 ALA A C 1
ATOM 1075 O O . ALA A 1 137 ? 9.484 49.089 11.730 1.00 16.49 137 ALA A O 1
ATOM 1077 N N . LEU A 1 138 ? 9.629 50.416 13.533 1.00 16.80 138 LEU A N 1
ATOM 1078 C CA . LEU A 1 138 ? 10.400 49.442 14.286 1.00 17.62 138 LEU A CA 1
ATOM 1079 C C . LEU A 1 138 ? 9.542 48.230 14.638 1.00 17.36 138 LEU A C 1
ATOM 1080 O O . LEU A 1 138 ? 10.000 47.111 14.576 1.00 17.65 138 LEU A O 1
ATOM 1085 N N . GLN A 1 139 ? 8.279 48.455 14.976 1.00 16.89 139 GLN A N 1
ATOM 1086 C CA . GLN A 1 139 ? 7.373 47.371 15.248 1.00 16.64 139 GLN A CA 1
ATOM 1087 C C . GLN A 1 139 ? 7.224 46.479 14.017 1.00 16.19 139 GLN A C 1
ATOM 1088 O O . GLN A 1 139 ? 7.306 45.243 14.099 1.00 16.48 139 GLN A O 1
ATOM 1094 N N . ASP A 1 140 ? 7.036 47.109 12.868 1.00 15.60 140 ASP A N 1
ATOM 1095 C CA . ASP A 1 140 ? 6.912 46.370 11.617 1.00 16.74 140 ASP A CA 1
ATOM 1096 C C . ASP A 1 140 ? 8.186 45.595 11.281 1.00 16.03 140 ASP A C 1
ATOM 1097 O O . ASP A 1 140 ? 8.148 44.476 10.770 1.00 16.76 140 ASP A O 1
ATOM 1102 N N . ALA A 1 141 ? 9.333 46.199 11.554 1.00 15.63 141 ALA A N 1
ATOM 1103 C CA . ALA A 1 141 ? 10.596 45.535 11.299 1.00 16.22 141 ALA A CA 1
ATOM 1104 C C . ALA A 1 141 ? 10.758 44.277 12.112 1.00 16.02 141 ALA A C 1
ATOM 1105 O O . ALA A 1 141 ? 11.199 43.260 11.583 1.00 15.76 141 ALA A O 1
ATOM 1107 N N . VAL A 1 142 ? 10.437 44.312 13.398 1.00 16.46 142 VAL A N 1
ATOM 1108 C CA . VAL A 1 142 ? 10.578 43.045 14.150 1.00 17.52 142 VAL A CA 1
ATOM 1109 C C . VAL A 1 142 ? 9.565 41.991 13.679 1.00 16.97 142 VAL A C 1
ATOM 1110 O O . VAL A 1 142 ? 9.907 40.821 13.557 1.00 16.23 142 VAL A O 1
ATOM 1114 N N . SER A 1 143 ? 8.347 42.410 13.338 1.00 16.32 143 SER A N 1
ATOM 1115 C CA . SER A 1 143 ? 7.358 41.466 12.809 1.00 16.90 143 SER A CA 1
ATOM 1116 C C . SER A 1 143 ? 7.849 40.773 11.549 1.00 16.64 143 SER A C 1
ATOM 1117 O O . SER A 1 143 ? 7.722 39.562 11.392 1.00 16.71 143 SER A O 1
ATOM 1120 N N . LYS A 1 144 ? 8.433 41.542 10.635 1.00 15.59 144 LYS A N 1
ATOM 1121 C CA . LYS A 1 144 ? 8.906 40.967 9.395 1.00 15.60 144 LYS A CA 1
ATOM 1122 C C . LYS A 1 144 ? 10.123 40.074 9.614 1.00 15.74 144 LYS A C 1
ATOM 1123 O O . LYS A 1 144 ? 10.214 38.997 9.060 1.00 16.44 144 LYS A O 1
ATOM 1129 N N . LEU A 1 145 ? 11.073 40.519 10.429 1.00 14.58 145 LEU A N 1
ATOM 1130 C CA . LEU A 1 145 ? 12.265 39.723 10.647 1.00 15.36 145 LEU A CA 1
ATOM 1131 C C . LEU A 1 145 ? 11.952 38.398 11.343 1.00 15.20 145 LEU A C 1
ATOM 1132 O O . LEU A 1 145 ? 12.573 37.370 11.038 1.00 15.68 145 LEU A O 1
ATOM 1137 N N . ALA A 1 146 ? 10.952 38.420 12.213 1.00 15.28 146 ALA A N 1
ATOM 1138 C CA . ALA A 1 146 ? 10.518 37.204 12.911 1.00 15.29 146 ALA A CA 1
ATOM 1139 C C . ALA A 1 146 ? 10.122 36.079 11.931 1.00 15.48 146 ALA A C 1
ATOM 1140 O O . ALA A 1 146 ? 10.406 34.910 12.186 1.00 15.27 146 ALA A O 1
ATOM 1142 N N . VAL A 1 147 ? 9.488 36.433 10.810 1.00 15.35 147 VAL A N 1
ATOM 1143 C CA . VAL A 1 147 ? 8.870 35.401 9.932 1.00 16.16 147 VAL A CA 1
ATOM 1144 C C . VAL A 1 147 ? 9.069 35.509 8.431 1.00 16.71 147 VAL A C 1
ATOM 1145 O O . VAL A 1 147 ? 8.835 34.544 7.713 1.00 16.29 147 VAL A O 1
ATOM 1149 N N . SER A 1 148 ? 9.441 36.677 7.919 1.00 16.55 148 SER A N 1
ATOM 1150 C CA . SER A 1 148 ? 9.388 36.851 6.464 1.00 17.99 148 SER A CA 1
ATOM 1151 C C . SER A 1 148 ? 10.508 36.105 5.753 1.00 17.98 148 SER A C 1
ATOM 1152 O O . SER A 1 148 ? 11.619 36.072 6.234 1.00 18.35 148 SER A O 1
ATOM 1155 N N . THR A 1 149 ? 10.213 35.500 4.596 1.00 18.24 149 THR A N 1
ATOM 1156 C CA . THR A 1 149 ? 11.268 34.934 3.741 1.00 19.66 149 THR A CA 1
ATOM 1157 C C . THR A 1 149 ? 11.490 35.774 2.477 1.00 20.16 149 THR A C 1
ATOM 1158 O O . THR A 1 149 ? 12.160 35.338 1.540 1.00 21.73 149 THR A O 1
ATOM 1162 N N . ASN A 1 150 ? 10.914 36.966 2.473 1.00 19.50 150 ASN A N 1
ATOM 1163 C CA . ASN A 1 150 ? 10.950 37.853 1.329 1.00 19.36 150 ASN A CA 1
ATOM 1164 C C . ASN A 1 150 ? 12.162 38.767 1.436 1.00 19.13 150 ASN A C 1
ATOM 1165 O O . ASN A 1 150 ? 12.353 39.441 2.450 1.00 19.57 150 ASN A O 1
ATOM 1170 N N . THR A 1 151 ? 12.978 38.792 0.397 1.00 19.23 151 THR A N 1
ATOM 1171 C CA . THR A 1 151 ? 14.201 39.586 0.406 1.00 19.31 151 THR A CA 1
ATOM 1172 C C . THR A 1 151 ? 13.963 41.054 0.683 1.00 18.89 151 THR A C 1
ATOM 1173 O O . THR A 1 151 ? 14.677 41.644 1.494 1.00 18.34 151 THR A O 1
ATOM 1177 N N . ARG A 1 152 ? 13.006 41.670 -0.012 1.00 19.46 152 ARG A N 1
ATOM 1178 C CA . ARG A 1 152 ? 12.688 43.103 0.207 1.00 20.20 152 ARG A CA 1
ATOM 1179 C C . ARG A 1 152 ? 12.334 43.408 1.662 1.00 19.90 152 ARG A C 1
ATOM 1180 O O . ARG A 1 152 ? 12.861 44.366 2.240 1.00 18.06 152 ARG A O 1
ATOM 1188 N N . ASP A 1 153 ? 11.415 42.612 2.228 1.00 19.01 153 ASP A N 1
ATOM 1189 C CA . ASP A 1 153 ? 10.952 42.795 3.606 1.00 19.55 153 ASP A CA 1
ATOM 1190 C C . ASP A 1 153 ? 12.133 42.672 4.569 1.00 17.57 153 ASP A C 1
ATOM 1191 O O . ASP A 1 153 ? 12.259 43.451 5.532 1.00 17.63 153 ASP A O 1
ATOM 1196 N N . ARG A 1 154 ? 12.993 41.681 4.325 1.00 16.42 154 ARG A N 1
ATOM 1197 C CA . ARG A 1 154 ? 14.136 41.456 5.213 1.00 15.49 154 ARG A CA 1
ATOM 1198 C C . ARG A 1 154 ? 15.101 42.626 5.152 1.00 15.27 154 ARG A C 1
ATOM 1199 O O . ARG A 1 154 ? 15.516 43.164 6.191 1.00 15.04 154 ARG A O 1
ATOM 1207 N N . ALA A 1 155 ? 15.447 43.031 3.939 1.00 15.15 155 ALA A N 1
ATOM 1208 C CA . ALA A 1 155 ? 16.419 44.114 3.756 1.00 14.94 155 ALA A CA 1
ATOM 1209 C C . ALA A 1 155 ? 15.882 45.440 4.310 1.00 15.43 155 ALA A C 1
ATOM 1210 O O . ALA A 1 155 ? 16.604 46.188 4.998 1.00 15.10 155 ALA A O 1
ATOM 1212 N N . ARG A 1 156 ? 14.611 45.738 4.064 1.00 16.01 156 ARG A N 1
ATOM 1213 C CA . ARG A 1 156 ? 14.042 46.985 4.558 1.00 16.80 156 ARG A CA 1
ATOM 1214 C C . ARG A 1 156 ? 14.081 47.010 6.075 1.00 15.00 156 ARG A C 1
ATOM 1215 O O . ARG A 1 156 ? 14.431 48.009 6.716 1.00 15.42 156 ARG A O 1
ATOM 1223 N N . SER A 1 157 ? 13.709 45.886 6.669 1.00 14.46 157 SER A N 1
ATOM 1224 C CA . SER A 1 157 ? 13.662 45.786 8.094 1.00 13.78 157 SER A CA 1
ATOM 1225 C C . SER A 1 157 ? 15.055 45.910 8.719 1.00 13.08 157 SER A C 1
ATOM 1226 O O . SER A 1 157 ? 15.202 46.510 9.791 1.00 13.96 157 SER A O 1
ATOM 1229 N N . LEU A 1 158 ? 16.057 45.305 8.077 1.00 13.44 158 LEU A N 1
ATOM 1230 C CA . LEU A 1 158 ? 17.442 45.436 8.544 1.00 14.10 158 LEU A CA 1
ATOM 1231 C C . LEU A 1 158 ? 17.964 46.877 8.436 1.00 14.71 158 LEU A C 1
ATOM 1232 O O . LEU A 1 158 ? 18.737 47.325 9.308 1.00 13.55 158 LEU A O 1
ATOM 1237 N N . ILE A 1 159 ? 17.502 47.627 7.429 1.00 14.01 159 ILE A N 1
ATOM 1238 C CA . ILE A 1 159 ? 17.826 49.044 7.353 1.00 13.53 159 ILE A CA 1
ATOM 1239 C C . ILE A 1 159 ? 17.271 49.783 8.581 1.00 13.62 159 ILE A C 1
ATOM 1240 O O . ILE A 1 159 ? 17.964 50.579 9.205 1.00 14.05 159 ILE A O 1
ATOM 1245 N N . VAL A 1 160 ? 16.012 49.510 8.920 1.00 13.27 160 VAL A N 1
ATOM 1246 C CA . VAL A 1 160 ? 15.418 50.177 10.063 1.00 12.99 160 VAL A CA 1
ATOM 1247 C C . VAL A 1 160 ? 16.194 49.851 11.351 1.00 13.04 160 VAL A C 1
ATOM 1248 O O . VAL A 1 160 ? 16.528 50.743 12.143 1.00 13.01 160 VAL A O 1
ATOM 1252 N N . VAL A 1 161 ? 16.508 48.575 11.571 1.00 13.91 161 VAL A N 1
ATOM 1253 C CA . VAL A 1 161 ? 17.269 48.212 12.752 1.00 14.59 161 VAL A CA 1
ATOM 1254 C C . VAL A 1 161 ? 18.675 48.843 12.743 1.00 14.64 161 VAL A C 1
ATOM 1255 O O . VAL A 1 161 ? 19.137 49.416 13.745 1.00 14.70 161 VAL A O 1
ATOM 1259 N N . SER A 1 162 ? 19.358 48.781 11.616 1.00 13.82 162 SER A N 1
ATOM 1260 C CA . SER A 1 162 ? 20.692 49.382 11.508 1.00 14.03 162 SER A CA 1
ATOM 1261 C C . SER A 1 162 ? 20.648 50.877 11.807 1.00 13.45 162 SER A C 1
ATOM 1262 O O . SER A 1 162 ? 21.523 51.387 12.522 1.00 14.38 162 SER A O 1
ATOM 1265 N N . GLN A 1 163 ? 19.675 51.599 11.252 1.00 12.39 163 GLN A N 1
ATOM 1266 C CA . GLN A 1 163 ? 19.588 53.031 11.467 1.00 12.59 163 GLN A CA 1
ATOM 1267 C C . GLN A 1 163 ? 19.262 53.339 12.916 1.00 12.29 163 GLN A C 1
ATOM 1268 O O . GLN A 1 163 ? 19.933 54.142 13.575 1.00 12.60 163 GLN A O 1
ATOM 1274 N N . MET A 1 164 ? 18.242 52.688 13.447 1.00 12.69 164 MET A N 1
ATOM 1275 C CA . MET A 1 164 ? 17.774 53.064 14.770 1.00 13.26 164 MET A CA 1
ATOM 1276 C C . MET A 1 164 ? 18.593 52.552 15.930 1.00 13.04 164 MET A C 1
ATOM 1277 O O . MET A 1 164 ? 18.456 53.066 17.050 1.00 14.20 164 MET A O 1
ATOM 1282 N N . PHE A 1 165 ? 19.452 51.562 15.694 1.00 13.43 165 PHE A N 1
ATOM 1283 C CA . PHE A 1 165 ? 20.338 51.075 16.759 1.00 13.85 165 PHE A CA 1
ATOM 1284 C C . PHE A 1 165 ? 21.793 51.349 16.442 1.00 15.51 165 PHE A C 1
ATOM 1285 O O . PHE A 1 165 ? 22.468 51.998 17.238 1.00 18.04 165 PHE A O 1
ATOM 1293 N N . CYS A 1 166 ? 22.259 50.969 15.270 1.00 14.68 166 CYS A N 1
ATOM 1294 C CA . CYS A 1 166 ? 23.703 51.168 14.977 1.00 16.02 166 CYS A CA 1
ATOM 1295 C C . CYS A 1 166 ? 24.050 52.645 14.724 1.00 15.23 166 CYS A C 1
ATOM 1296 O O . CYS A 1 166 ? 24.954 53.203 15.371 1.00 14.37 166 CYS A O 1
ATOM 1299 N N . GLU A 1 167 ? 23.344 53.299 13.811 1.00 14.44 167 GLU A N 1
ATOM 1300 C CA . GLU A 1 167 ? 23.679 54.676 13.526 1.00 14.37 167 GLU A CA 1
ATOM 1301 C C . GLU A 1 167 ? 23.355 55.587 14.722 1.00 14.34 167 GLU A C 1
ATOM 1302 O O . GLU A 1 167 ? 24.078 56.530 15.023 1.00 13.32 167 GLU A O 1
ATOM 1308 N N . ALA A 1 168 ? 22.235 55.336 15.400 1.00 13.70 168 ALA A N 1
ATOM 1309 C CA . ALA A 1 168 ? 21.902 56.093 16.618 1.00 13.67 168 ALA A CA 1
ATOM 1310 C C . ALA A 1 168 ? 22.967 55.934 17.706 1.00 13.50 168 ALA A C 1
ATOM 1311 O O . ALA A 1 168 ? 23.310 56.898 18.396 1.00 14.60 168 ALA A O 1
ATOM 1313 N N . THR A 1 169 ? 23.522 54.730 17.845 1.00 13.11 169 THR A N 1
ATOM 1314 C CA . THR A 1 169 ? 24.592 54.474 18.810 1.00 13.20 169 THR A CA 1
ATOM 1315 C C . THR A 1 169 ? 25.845 55.272 18.428 1.00 12.03 169 THR A C 1
ATOM 1316 O O . THR A 1 169 ? 26.468 55.915 19.270 1.00 12.02 169 THR A O 1
ATOM 1320 N N . ARG A 1 170 ? 26.134 55.312 17.144 1.00 12.38 170 ARG A N 1
ATOM 1321 C CA . ARG A 1 170 ? 27.323 56.044 16.654 1.00 12.17 170 ARG A CA 1
ATOM 1322 C C . ARG A 1 170 ? 27.232 57.559 16.792 1.00 12.14 170 ARG A C 1
ATOM 1323 O O . ARG A 1 170 ? 28.263 58.204 16.984 1.00 13.06 170 ARG A O 1
ATOM 1331 N N . PHE A 1 171 ? 26.052 58.153 16.623 1.00 12.23 171 PHE A N 1
ATOM 1332 C CA . PHE A 1 171 ? 25.922 59.621 16.544 1.00 12.07 171 PHE A CA 1
ATOM 1333 C C . PHE A 1 171 ? 24.862 60.196 17.450 1.00 13.22 171 PHE A C 1
ATOM 1334 O O . PHE A 1 171 ? 23.708 59.792 17.403 1.00 13.84 171 PHE A O 1
ATOM 1342 N N . VAL A 1 172 ? 25.264 61.163 18.260 1.00 13.67 172 VAL A N 1
ATOM 1343 C CA . VAL A 1 172 ? 24.368 61.869 19.163 1.00 14.59 172 VAL A CA 1
ATOM 1344 C C . VAL A 1 172 ? 23.147 62.440 18.464 1.00 14.03 172 VAL A C 1
ATOM 1345 O O . VAL A 1 172 ? 22.019 62.274 18.950 1.00 14.65 172 VAL A O 1
ATOM 1349 N N . ASP A 1 173 ? 23.358 63.114 17.345 1.00 13.96 173 ASP A N 1
ATOM 1350 C CA . ASP A 1 173 ? 22.272 63.862 16.672 1.00 14.15 173 ASP A CA 1
ATOM 1351 C C . ASP A 1 173 ? 21.260 62.895 16.055 1.00 14.28 173 ASP A C 1
ATOM 1352 O O . ASP A 1 173 ? 20.071 63.223 15.936 1.00 14.27 173 ASP A O 1
ATOM 1357 N N . ILE A 1 174 ? 21.731 61.718 15.656 1.00 13.84 174 ILE A N 1
ATOM 1358 C CA . ILE A 1 174 ? 20.871 60.678 15.073 1.00 14.11 174 ILE A CA 1
ATOM 1359 C C . ILE A 1 174 ? 20.002 60.058 16.170 1.00 13.96 174 ILE A C 1
ATOM 1360 O O . ILE A 1 174 ? 18.767 59.949 16.002 1.00 15.00 174 ILE A O 1
ATOM 1365 N N . ALA A 1 175 ? 20.611 59.679 17.301 1.00 14.21 175 ALA A N 1
ATOM 1366 C CA . ALA A 1 175 ? 19.846 59.202 18.454 1.00 14.86 175 ALA A CA 1
ATOM 1367 C C . ALA A 1 175 ? 18.783 60.209 18.871 1.00 15.18 175 ALA A C 1
ATOM 1368 O O . ALA A 1 175 ? 17.628 59.833 19.108 1.00 15.11 175 ALA A O 1
ATOM 1370 N N . ASN A 1 176 ? 19.166 61.473 18.944 1.00 15.08 176 ASN A N 1
ATOM 1371 C CA . ASN A 1 176 ? 18.210 62.544 19.317 1.00 15.51 176 ASN A CA 1
ATOM 1372 C C . ASN A 1 176 ? 17.058 62.606 18.333 1.00 15.97 176 ASN A C 1
ATOM 1373 O O . ASN A 1 176 ? 15.876 62.699 18.728 1.00 15.18 176 ASN A O 1
ATOM 1378 N N . HIS A 1 177 ? 17.391 62.560 17.044 1.00 15.75 177 HIS A N 1
ATOM 1379 C CA . HIS A 1 177 ? 16.392 62.712 16.016 1.00 16.17 177 HIS A CA 1
ATOM 1380 C C . HIS A 1 177 ? 15.355 61.616 16.113 1.00 15.51 177 HIS A C 1
ATOM 1381 O O . HIS A 1 177 ? 14.143 61.860 16.000 1.00 16.12 177 HIS A O 1
ATOM 1388 N N . PHE A 1 178 ? 15.815 60.388 16.319 1.00 14.53 178 PHE A N 1
ATOM 1389 C CA . PHE A 1 178 ? 14.890 59.267 16.374 1.00 14.64 178 PHE A CA 1
ATOM 1390 C C . PHE A 1 178 ? 14.090 59.280 17.671 1.00 16.04 178 PHE A C 1
ATOM 1391 O O . PHE A 1 178 ? 12.921 58.883 17.673 1.00 16.70 178 PHE A O 1
ATOM 1399 N N . ALA A 1 179 ? 14.680 59.779 18.753 1.00 16.24 179 ALA A N 1
ATOM 1400 C CA . ALA A 1 179 ? 14.010 59.836 20.054 1.00 17.56 179 ALA A CA 1
ATOM 1401 C C . ALA A 1 179 ? 12.874 60.849 20.029 1.00 18.73 179 ALA A C 1
ATOM 1402 O O . ALA A 1 179 ? 11.760 60.580 20.520 1.00 19.20 179 ALA A O 1
ATOM 1404 N N . PHE A 1 180 ? 13.140 61.991 19.415 1.00 20.00 180 PHE A N 1
ATOM 1405 C CA . PHE A 1 180 ? 12.227 63.138 19.475 1.00 22.40 180 PHE A CA 1
ATOM 1406 C C . PHE A 1 180 ? 10.988 62.871 18.618 1.00 23.08 180 PHE A C 1
ATOM 1407 O O . PHE A 1 180 ? 9.933 63.452 18.866 1.00 24.42 180 PHE A O 1
ATOM 1415 N N . ASN A 1 181 ? 11.123 61.987 17.630 1.00 23.27 181 ASN A N 1
ATOM 1416 C CA . ASN A 1 181 ? 10.095 61.728 16.614 1.00 24.33 181 ASN A CA 1
ATOM 1417 C C . ASN A 1 181 ? 9.466 60.334 16.751 1.00 24.45 181 ASN A C 1
ATOM 1418 O O . ASN A 1 181 ? 8.610 59.935 15.956 1.00 24.79 181 ASN A O 1
ATOM 1423 N N . LEU A 1 182 ? 9.856 59.618 17.800 1.00 24.47 182 LEU A N 1
ATOM 1424 C CA . LEU A 1 182 ? 9.587 58.194 17.919 1.00 24.56 182 LEU A CA 1
ATOM 1425 C C . LEU A 1 182 ? 8.106 57.834 17.962 1.00 24.91 182 LEU A C 1
ATOM 1426 O O . LEU A 1 182 ? 7.660 56.933 17.262 1.00 23.58 182 LEU A O 1
ATOM 1431 N N . GLU A 1 183 ? 7.348 58.559 18.769 1.00 26.50 183 GLU A N 1
ATOM 1432 C CA . GLU A 1 183 ? 5.935 58.226 18.973 1.00 28.56 183 GLU A CA 1
ATOM 1433 C C . GLU A 1 183 ? 5.010 58.898 17.961 1.00 29.72 183 GLU A C 1
ATOM 1434 O O . GLU A 1 183 ? 3.780 58.801 18.083 1.00 30.55 183 GLU A O 1
ATOM 1440 N N . SER A 1 184 ? 5.590 59.554 16.957 1.00 30.92 184 SER A N 1
ATOM 1441 C CA . SER A 1 184 ? 4.823 60.213 15.906 1.00 32.19 184 SER A CA 1
ATOM 1442 C C . SER A 1 184 ? 4.025 59.203 15.093 1.00 33.07 184 SER A C 1
ATOM 1443 O O . SER A 1 184 ? 4.502 58.102 14.817 1.00 33.58 184 SER A O 1
ATOM 1446 N N . SER A 1 185 ? 2.809 59.594 14.715 1.00 34.26 185 SER A N 1
ATOM 1447 C CA . SER A 1 185 ? 1.944 58.771 13.868 1.00 35.01 185 SER A CA 1
ATOM 1448 C C . SER A 1 185 ? 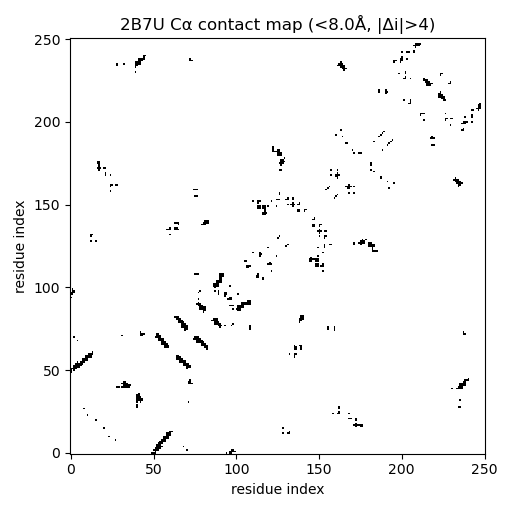2.285 58.901 12.379 1.00 35.50 185 SER A C 1
ATOM 1449 O O . SER A 1 185 ? 1.893 58.047 11.574 1.00 35.71 185 SER A O 1
ATOM 1452 N N . GLU A 1 186 ? 2.995 59.969 12.015 1.00 35.65 186 GLU A N 1
ATOM 1453 C CA . GLU A 1 186 ? 3.429 60.176 10.638 1.00 36.13 186 GLU A CA 1
ATOM 1454 C C . GLU A 1 186 ? 4.870 59.691 10.493 1.00 35.64 186 GLU A C 1
ATOM 1455 O O . GLU A 1 186 ? 5.577 59.542 11.494 1.00 35.24 186 GLU A O 1
ATOM 1461 N N . PRO A 1 187 ? 5.303 59.431 9.251 1.00 35.32 187 PRO A N 1
ATOM 1462 C CA . PRO A 1 187 ? 6.675 59.001 8.992 1.00 34.94 187 PRO A CA 1
ATOM 1463 C C . PRO A 1 187 ? 7.750 59.932 9.553 1.00 34.40 187 PRO A C 1
ATOM 1464 O O . PRO A 1 187 ? 7.595 61.162 9.558 1.00 34.08 187 PRO A O 1
ATOM 1468 N N . VAL A 1 188 ? 8.832 59.322 10.026 1.00 33.61 188 VAL A N 1
ATOM 1469 C CA . VAL A 1 188 ? 9.996 60.043 10.491 1.00 32.89 188 VAL A CA 1
ATOM 1470 C C . VAL A 1 188 ? 11.093 59.711 9.506 1.00 31.96 188 VAL A C 1
ATOM 1471 O O . VAL A 1 188 ? 11.488 58.551 9.405 1.00 31.62 188 VAL A O 1
ATOM 1475 N N . LYS A 1 189 ? 11.543 60.707 8.752 1.00 31.58 189 LYS A N 1
ATOM 1476 C CA . LYS A 1 189 ? 12.644 60.505 7.807 1.00 31.11 189 LYS A CA 1
ATOM 1477 C C . LYS A 1 189 ? 13.972 60.893 8.437 1.00 29.66 189 LYS A C 1
ATOM 1478 O O . LYS A 1 189 ? 14.019 61.685 9.384 1.00 30.43 189 LYS A O 1
ATOM 1487 N N . LEU A 1 190 ? 15.048 60.339 7.896 1.00 26.77 190 LEU A N 1
ATOM 1488 C CA . LEU A 1 190 ? 16.393 60.717 8.302 1.00 25.35 190 LEU A CA 1
ATOM 1489 C C . LEU A 1 190 ? 16.813 61.923 7.466 1.00 23.65 190 LEU A C 1
ATOM 1490 O O . LEU A 1 190 ? 16.776 61.836 6.249 1.00 23.05 190 LEU A O 1
ATOM 1495 N N . PRO A 1 191 ? 17.204 63.047 8.104 1.00 21.91 191 PRO A N 1
ATOM 1496 C CA . PRO A 1 191 ? 17.709 64.185 7.338 1.00 21.93 191 PRO A CA 1
ATOM 1497 C C . PRO A 1 191 ? 18.925 63.803 6.500 1.00 21.51 191 PRO A C 1
ATOM 1498 O O . PRO A 1 191 ? 19.759 63.043 6.959 1.00 20.89 191 PRO A O 1
ATOM 1502 N N . GLN A 1 192 ? 19.022 64.333 5.285 1.00 22.05 192 GLN A N 1
ATOM 1503 C CA . GLN A 1 192 ? 20.106 63.962 4.376 1.00 22.12 192 GLN A CA 1
ATOM 1504 C C . GLN A 1 192 ? 21.481 64.266 4.976 1.00 20.34 192 GLN A C 1
ATOM 1505 O O . GLN A 1 192 ? 22.437 63.519 4.753 1.00 19.98 192 GLN A O 1
ATOM 1511 N N . TRP A 1 193 ? 21.599 65.342 5.749 1.00 19.20 193 TRP A N 1
ATOM 1512 C CA . TRP A 1 193 ? 22.899 65.686 6.321 1.00 19.12 193 TRP A CA 1
ATOM 1513 C C . TRP A 1 193 ? 23.388 64.612 7.296 1.00 18.70 193 TRP A C 1
ATOM 1514 O O . TRP A 1 193 ? 24.596 64.354 7.420 1.00 18.86 193 TRP A O 1
ATOM 1525 N N . MET A 1 194 ? 22.447 63.994 8.006 1.00 16.99 194 MET A N 1
ATOM 1526 C CA . MET A 1 194 ? 22.782 62.895 8.917 1.00 17.12 194 MET A CA 1
ATOM 1527 C C . MET A 1 194 ? 23.237 61.658 8.142 1.00 17.25 194 MET A C 1
ATOM 1528 O O . MET A 1 194 ? 24.138 60.942 8.583 1.00 16.74 194 MET A O 1
ATOM 1533 N N . GLN A 1 195 ? 22.639 61.381 6.995 1.00 18.21 195 GLN A N 1
ATOM 1534 C CA . GLN A 1 195 ? 23.172 60.319 6.130 1.00 20.25 195 GLN A CA 1
ATOM 1535 C C . GLN A 1 195 ? 24.570 60.653 5.579 1.00 20.50 195 GLN A C 1
ATOM 1536 O O . GLN A 1 195 ? 25.553 59.893 5.717 1.00 21.32 195 GLN A O 1
ATOM 1542 N N . ASN A 1 196 ? 24.699 61.814 4.963 1.00 19.29 196 ASN A N 1
ATOM 1543 C CA . ASN A 1 196 ? 25.873 62.095 4.161 1.00 19.80 196 ASN A CA 1
ATOM 1544 C C . ASN A 1 196 ? 27.048 62.697 4.918 1.00 19.14 196 ASN A C 1
ATOM 1545 O O . ASN A 1 196 ? 28.241 62.485 4.564 1.00 20.81 196 ASN A O 1
ATOM 1550 N N . ASP A 1 197 ? 26.741 63.539 5.892 1.00 17.45 197 ASP A N 1
ATOM 1551 C CA . ASP A 1 197 ? 27.791 64.195 6.660 1.00 17.13 197 ASP A CA 1
ATOM 1552 C C . ASP A 1 197 ? 28.217 63.316 7.834 1.00 16.33 197 ASP A C 1
ATOM 1553 O O . ASP A 1 197 ? 29.391 63.305 8.199 1.00 16.79 197 ASP A O 1
ATOM 1558 N N . LEU A 1 198 ? 27.264 62.624 8.455 1.00 15.22 198 LEU A N 1
ATOM 1559 C CA . LEU A 1 198 ? 27.580 61.798 9.617 1.00 13.98 198 LEU A CA 1
ATOM 1560 C C . LEU A 1 198 ? 27.820 60.343 9.267 1.00 14.23 198 LEU A C 1
ATOM 1561 O O . LEU A 1 198 ? 28.945 59.862 9.364 1.00 14.00 198 LEU A O 1
ATOM 1566 N N . GLU A 1 199 ? 26.766 59.633 8.865 1.00 13.72 199 GLU A N 1
ATOM 1567 C CA . GLU A 1 199 ? 26.856 58.171 8.724 1.00 13.59 199 GLU A CA 1
ATOM 1568 C C . GLU A 1 199 ? 27.984 57.736 7.819 1.00 13.34 199 GLU A C 1
ATOM 1569 O O . GLU A 1 199 ? 28.710 56.813 8.156 1.00 15.05 199 GLU A O 1
ATOM 1575 N N . LYS A 1 200 ? 28.136 58.401 6.691 1.00 13.90 200 LYS A N 1
ATOM 1576 C CA . LYS A 1 200 ? 29.166 58.000 5.731 1.00 13.76 200 LYS A CA 1
ATOM 1577 C C . LYS A 1 200 ? 30.580 58.271 6.209 1.00 14.46 200 LYS A C 1
ATOM 1578 O O . LYS A 1 200 ? 31.526 57.732 5.616 1.00 16.03 200 LYS A O 1
ATOM 1588 N N . ASN A 1 201 ? 30.714 59.080 7.262 1.00 13.98 201 ASN A N 1
ATOM 1589 C CA . ASN A 1 201 ? 32.033 59.567 7.722 1.00 12.99 201 ASN A CA 1
ATOM 1590 C C . ASN A 1 201 ? 32.429 59.023 9.099 1.00 12.99 201 ASN A C 1
ATOM 1591 O O . ASN A 1 201 ? 33.423 59.466 9.672 1.00 13.41 201 ASN A O 1
ATOM 1596 N N . TRP A 1 202 ? 31.631 58.136 9.682 1.00 11.71 202 TRP A N 1
ATOM 1597 C CA . TRP A 1 202 ? 31.949 57.634 11.038 1.00 11.19 202 TRP A CA 1
ATOM 1598 C C . TRP A 1 202 ? 33.347 57.041 11.129 1.00 12.62 202 TRP A C 1
ATOM 1599 O O . TRP A 1 202 ? 34.056 57.296 12.082 1.00 12.65 202 TRP A O 1
ATOM 1610 N N . VAL A 1 203 ? 33.717 56.251 10.140 1.00 13.09 203 VAL A N 1
ATOM 1611 C CA . VAL A 1 203 ? 35.008 55.572 10.158 1.00 13.04 203 VAL A CA 1
ATOM 1612 C C . VAL A 1 203 ? 36.111 56.630 10.063 1.00 13.32 203 VAL A C 1
ATOM 1613 O O . VAL A 1 203 ? 37.086 56.621 10.836 1.00 13.37 203 VAL A O 1
ATOM 1617 N N . ARG A 1 204 ? 35.974 57.546 9.106 1.00 12.63 204 ARG A N 1
ATOM 1618 C CA . ARG A 1 204 ? 36.965 58.620 8.907 1.00 13.57 204 ARG A CA 1
ATOM 1619 C C . ARG A 1 204 ? 37.053 59.556 10.127 1.00 12.47 204 ARG A C 1
ATOM 1620 O O . ARG A 1 204 ? 38.146 59.906 10.588 1.00 12.70 204 ARG A O 1
ATOM 1628 N N . PHE A 1 205 ? 35.910 59.990 10.655 1.00 11.86 205 PHE A N 1
ATOM 1629 C CA . PHE A 1 205 ? 35.899 60.856 11.835 1.00 11.93 205 PHE A CA 1
ATOM 1630 C C . PHE A 1 205 ? 36.506 60.157 13.053 1.00 11.53 205 PHE A C 1
ATOM 1631 O O . PHE A 1 205 ? 37.254 60.785 13.829 1.00 11.27 205 PHE A O 1
ATOM 1639 N N . SER A 1 206 ? 36.197 58.884 13.249 1.00 11.74 206 SER A N 1
ATOM 1640 C CA . SER A 1 206 ? 36.776 58.147 14.382 1.00 11.34 206 SER A CA 1
ATOM 1641 C C . SER A 1 206 ? 38.290 58.162 14.273 1.00 11.65 206 SER A C 1
ATOM 1642 O O . SER A 1 206 ? 38.967 58.382 15.270 1.00 12.43 206 SER A O 1
ATOM 1645 N N . PHE A 1 207 ? 38.797 57.900 13.077 1.00 12.04 207 PHE A N 1
ATOM 1646 C CA . PHE A 1 207 ? 40.235 57.887 12.854 1.00 12.40 207 PHE A CA 1
ATOM 1647 C C . PHE A 1 207 ? 40.842 59.252 13.131 1.00 12.64 207 PHE A C 1
ATOM 1648 O O . PHE A 1 207 ? 41.879 59.374 13.807 1.00 11.62 207 PHE A O 1
ATOM 1656 N N . MET A 1 208 ? 40.238 60.309 12.575 1.00 12.61 208 MET A N 1
ATOM 1657 C CA . MET A 1 208 ? 40.779 61.661 12.812 1.00 13.56 208 MET A CA 1
ATOM 1658 C C . MET A 1 208 ? 40.887 61.993 14.300 1.00 12.64 208 MET A C 1
ATOM 1659 O O . MET A 1 208 ? 41.849 62.636 14.766 1.00 13.55 208 MET A O 1
ATOM 1664 N N . ILE A 1 209 ? 39.862 61.616 15.049 1.00 11.26 209 ILE A N 1
ATOM 1665 C CA . ILE A 1 209 ? 39.783 61.902 16.497 1.00 11.06 209 ILE A CA 1
ATOM 1666 C C . ILE A 1 209 ? 40.852 61.121 17.256 1.00 11.39 209 ILE A C 1
ATOM 1667 O O . ILE A 1 209 ? 41.616 61.716 18.028 1.00 11.04 209 ILE A O 1
ATOM 1672 N N . LEU A 1 210 ? 40.957 59.815 17.028 1.00 11.46 210 LEU A N 1
ATOM 1673 C CA . LEU A 1 210 ? 41.946 59.029 17.7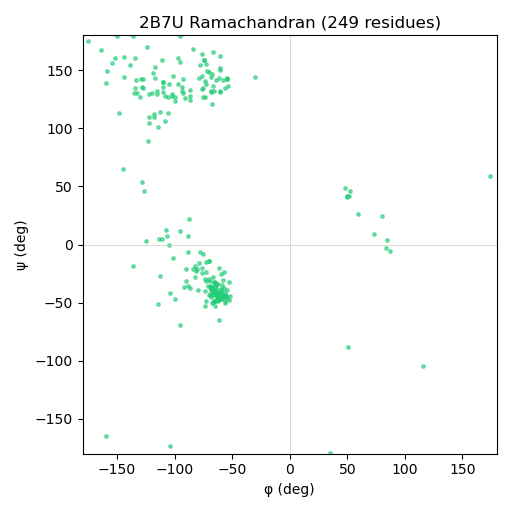62 1.00 11.52 210 LEU A CA 1
ATOM 1674 C C . LEU A 1 210 ? 43.370 59.345 17.299 1.00 12.33 210 LEU A C 1
ATOM 1675 O O . LEU A 1 210 ? 44.287 59.359 18.104 1.00 12.70 210 LEU A O 1
ATOM 1680 N N . LYS A 1 211 ? 43.563 59.600 16.010 1.00 11.18 211 LYS A N 1
ATOM 1681 C CA . LYS A 1 211 ? 44.913 59.940 15.545 1.00 12.11 211 LYS A CA 1
ATOM 1682 C C . LYS A 1 211 ? 45.315 61.297 16.114 1.00 11.34 211 LYS A C 1
ATOM 1683 O O . LYS A 1 211 ? 46.500 61.498 16.483 1.00 12.52 211 LYS A O 1
ATOM 1689 N N . SER A 1 212 ? 44.381 62.249 16.213 1.00 12.20 212 SER A N 1
ATOM 1690 C CA . SER A 1 212 ? 44.662 63.541 16.838 1.00 13.38 212 SER A CA 1
ATOM 1691 C C . SER A 1 212 ? 45.098 63.363 18.298 1.00 13.19 212 SER A C 1
ATOM 1692 O O . SER A 1 212 ? 46.036 64.034 18.754 1.00 13.65 212 SER A O 1
ATOM 1695 N N . ASN A 1 213 ? 44.441 62.471 19.029 1.00 12.44 213 ASN A N 1
ATOM 1696 C CA . ASN A 1 213 ? 44.764 62.244 20.443 1.00 11.98 213 ASN A CA 1
ATOM 1697 C C . ASN A 1 213 ? 46.117 61.569 20.619 1.00 11.39 213 ASN A C 1
ATOM 1698 O O . ASN A 1 213 ? 46.803 61.813 21.601 1.00 12.54 213 ASN A O 1
ATOM 1703 N N . ALA A 1 214 ? 46.478 60.737 19.647 1.00 10.83 214 ALA A N 1
ATOM 1704 C CA . ALA A 1 214 ? 47.678 59.884 19.765 1.00 10.24 214 ALA A CA 1
ATOM 1705 C C . ALA A 1 214 ? 48.926 60.490 19.222 1.00 11.50 214 ALA A C 1
ATOM 1706 O O . ALA A 1 214 ? 50.011 60.195 19.730 1.00 11.01 214 ALA A O 1
ATOM 1708 N N . ASP A 1 215 ? 48.793 61.229 18.123 1.00 12.26 215 ASP A N 1
ATOM 1709 C CA . ASP A 1 215 ? 49.943 61.529 17.231 1.00 13.02 215 ASP A CA 1
ATOM 1710 C C . ASP A 1 215 ? 50.125 63.035 17.104 1.00 12.70 215 ASP A C 1
ATOM 1711 O O . ASP A 1 215 ? 49.378 63.706 16.397 1.00 11.97 215 ASP A O 1
ATOM 1716 N N . PRO A 1 216 ? 51.153 63.603 17.784 1.00 13.02 216 PRO A N 1
ATOM 1717 C CA . PRO A 1 216 ? 51.359 65.025 17.750 1.00 13.47 216 PRO A CA 1
ATOM 1718 C C . PRO A 1 216 ? 51.644 65.614 16.360 1.00 13.28 216 PRO A C 1
ATOM 1719 O O . PRO A 1 216 ? 51.453 66.816 16.160 1.00 13.98 216 PRO A O 1
ATOM 1723 N N . CYS A 1 217 ? 52.080 64.759 15.431 1.00 12.78 217 CYS A N 1
ATOM 1724 C CA . CYS A 1 217 ? 52.370 65.159 14.068 1.00 14.08 217 CYS A CA 1
ATOM 1725 C C . CYS A 1 217 ? 51.176 65.092 13.133 1.00 14.39 217 CYS A C 1
ATOM 1726 O O . CYS A 1 217 ? 51.274 65.539 11.990 1.00 14.73 217 CYS A O 1
ATOM 1729 N N . TYR A 1 218 ? 50.052 64.561 13.593 1.00 15.05 218 TYR A N 1
ATOM 1730 C CA . TYR A 1 218 ? 48.864 64.458 12.757 1.00 16.21 218 TYR A CA 1
ATOM 1731 C C . TYR A 1 218 ? 48.233 65.843 12.641 1.00 16.49 218 TYR A C 1
ATOM 1732 O O . TYR A 1 218 ? 48.113 66.569 13.622 1.00 17.32 218 TYR A O 1
ATOM 1741 N N . LYS A 1 219 ? 47.850 66.220 11.438 1.00 18.27 219 LYS A N 1
ATOM 1742 C CA . LYS A 1 219 ? 47.212 67.518 11.234 1.00 18.78 219 LYS A CA 1
ATOM 1743 C C . LYS A 1 219 ? 45.703 67.364 10.997 1.00 18.47 219 LYS A C 1
ATOM 1744 O O . LYS A 1 219 ? 45.270 66.738 10.029 1.00 19.58 219 LYS A O 1
ATOM 1750 N N . PHE A 1 220 ? 44.927 67.864 11.956 1.00 17.71 220 PHE A N 1
ATOM 1751 C CA . PHE A 1 220 ? 43.463 67.816 11.854 1.00 17.45 220 PHE A CA 1
ATOM 1752 C C . PHE A 1 220 ? 43.027 68.842 10.835 1.00 18.28 220 PHE A C 1
ATOM 1753 O O . PHE A 1 220 ? 43.400 70.014 10.900 1.00 19.41 220 PHE A O 1
ATOM 1761 N N . GLU A 1 221 ? 42.243 68.376 9.877 1.00 18.70 221 GLU A N 1
ATOM 1762 C CA . GLU A 1 221 ? 41.692 69.236 8.844 1.00 19.15 221 GLU A CA 1
ATOM 1763 C C . GLU A 1 221 ? 40.253 69.572 9.205 1.00 18.42 221 GLU A C 1
ATOM 1764 O O . GLU A 1 221 ? 39.454 68.679 9.442 1.00 17.06 221 GLU A O 1
ATOM 1770 N N . PRO A 1 222 ? 39.904 70.865 9.233 1.00 18.30 222 PRO A N 1
ATOM 1771 C CA . PRO A 1 222 ? 38.506 71.195 9.505 1.00 18.08 222 PRO A CA 1
ATOM 1772 C C . PRO A 1 222 ? 37.501 70.519 8.571 1.00 17.20 222 PRO A C 1
ATOM 1773 O O . PRO A 1 222 ? 37.757 70.393 7.371 1.00 17.88 222 PRO A O 1
ATOM 1777 N N . GLN A 1 223 ? 36.359 70.120 9.140 1.00 16.41 223 GLN A N 1
ATOM 1778 C CA . GLN A 1 223 ? 35.318 69.400 8.432 1.00 17.06 223 GLN A CA 1
ATOM 1779 C C . GLN A 1 223 ? 34.067 70.264 8.414 1.00 17.76 223 GLN A C 1
ATOM 1780 O O . GLN A 1 223 ? 33.865 71.076 9.305 1.00 19.78 223 GLN A O 1
ATOM 1786 N N . THR A 1 224 ? 33.230 70.081 7.409 1.00 16.72 224 THR A N 1
ATOM 1787 C CA . THR A 1 224 ? 31.950 70.775 7.370 1.00 16.72 224 THR A CA 1
ATOM 1788 C C . THR A 1 224 ? 30.847 69.759 7.633 1.00 16.53 224 THR A C 1
ATOM 1789 O O . THR A 1 224 ? 30.743 68.744 6.931 1.00 16.89 224 THR A O 1
ATOM 1793 N N . ILE A 1 225 ? 29.983 70.068 8.604 1.00 16.92 225 ILE A N 1
ATOM 1794 C CA . ILE A 1 225 ? 28.835 69.224 8.980 1.00 16.12 225 ILE A CA 1
ATOM 1795 C C . ILE A 1 225 ? 27.615 70.123 9.145 1.00 17.11 225 ILE A C 1
ATOM 1796 O O . ILE A 1 225 ? 27.700 71.133 9.835 1.00 16.38 225 ILE A O 1
ATOM 1801 N N . TYR A 1 226 ? 26.513 69.743 8.508 1.00 18.52 226 TYR A N 1
ATOM 1802 C CA . TYR A 1 226 ? 25.265 70.530 8.546 1.00 19.71 226 TYR A CA 1
ATOM 1803 C C . TYR A 1 226 ? 25.550 71.999 8.222 1.00 19.25 226 TYR A C 1
ATOM 1804 O O . TYR A 1 226 ? 24.983 72.899 8.842 1.00 19.12 226 TYR A O 1
ATOM 1813 N N . GLY A 1 227 ? 26.416 72.236 7.242 1.00 18.80 227 GLY A N 1
ATOM 1814 C CA . GLY A 1 227 ? 26.729 73.580 6.796 1.00 18.94 227 GLY A CA 1
ATOM 1815 C C . GLY A 1 227 ? 27.590 74.424 7.729 1.00 18.97 227 GLY A C 1
ATOM 1816 O O . GLY A 1 227 ? 27.788 75.621 7.482 1.00 19.68 227 GLY A O 1
ATOM 1817 N N . LYS A 1 228 ? 28.140 73.806 8.774 1.00 18.45 228 LYS A N 1
ATOM 1818 C CA . LYS A 1 228 ? 28.956 74.497 9.765 1.00 18.94 228 LYS A CA 1
ATOM 1819 C C . LYS A 1 228 ? 30.371 73.937 9.740 1.00 17.27 228 LYS A C 1
ATOM 1820 O O . LYS A 1 228 ? 30.544 72.726 9.595 1.00 17.05 228 LYS A O 1
ATOM 1826 N N . ILE A 1 229 ? 31.358 74.797 9.939 1.00 16.93 229 ILE A N 1
ATOM 1827 C CA . ILE A 1 229 ? 32.750 74.356 9.950 1.00 17.87 229 ILE A CA 1
ATOM 1828 C C . ILE A 1 229 ? 33.141 73.880 11.348 1.00 17.92 229 ILE A C 1
ATOM 1829 O O . ILE A 1 229 ? 32.935 74.576 12.346 1.00 1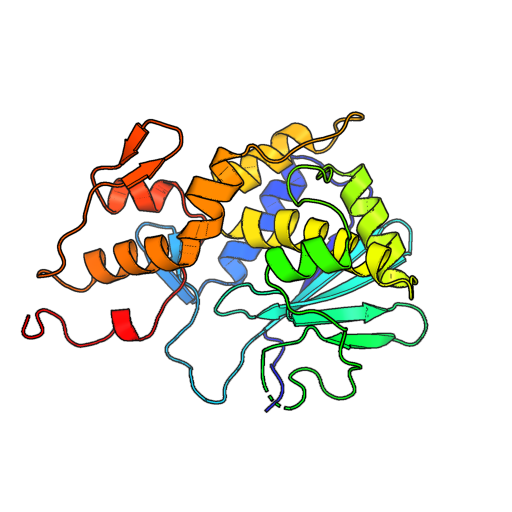9.61 229 ILE A O 1
ATOM 1834 N N . ILE A 1 230 ? 33.695 72.672 11.400 1.00 17.27 230 ILE A N 1
ATOM 1835 C CA . ILE A 1 230 ? 34.133 72.017 12.637 1.00 16.80 230 ILE A CA 1
ATOM 1836 C C . ILE A 1 230 ? 35.656 72.021 12.623 1.00 17.57 230 ILE A C 1
ATOM 1837 O O . ILE A 1 230 ? 36.293 71.284 11.867 1.00 16.61 230 ILE A O 1
ATOM 1842 N N . LYS A 1 231 ? 36.232 72.876 13.458 1.00 18.42 231 LYS A N 1
ATOM 1843 C CA . LYS A 1 231 ? 37.622 73.277 13.320 1.00 19.63 231 LYS A CA 1
ATOM 1844 C C . LYS A 1 231 ? 38.615 72.419 14.069 1.00 18.92 231 LYS A C 1
ATOM 1845 O O . LYS A 1 231 ? 39.803 72.421 13.723 1.00 20.58 231 LYS A O 1
ATOM 1851 N N . THR A 1 232 ? 38.149 71.697 15.087 1.00 18.42 232 THR A N 1
ATOM 1852 C CA . THR A 1 232 ? 39.032 70.870 15.906 1.00 17.75 232 THR A CA 1
ATOM 1853 C C . THR A 1 232 ? 38.474 69.468 16.165 1.00 17.22 232 THR A C 1
ATOM 1854 O O . THR A 1 232 ? 37.256 69.225 16.035 1.00 16.61 232 THR A O 1
ATOM 1858 N N . ALA A 1 233 ? 39.370 68.551 16.539 1.00 17.02 233 ALA A N 1
ATOM 1859 C CA . ALA A 1 233 ? 38.992 67.179 16.900 1.00 16.73 233 ALA A CA 1
ATOM 1860 C C . ALA A 1 233 ? 38.085 67.143 18.122 1.00 17.25 233 ALA A C 1
ATOM 1861 O O . ALA A 1 233 ? 37.189 66.308 18.192 1.00 17.42 233 ALA A O 1
ATOM 1863 N N . ASP A 1 234 ? 38.282 68.061 19.070 1.00 18.28 234 ASP A N 1
ATOM 1864 C CA . ASP A 1 234 ? 37.374 68.152 20.215 1.00 20.27 234 ASP A CA 1
ATOM 1865 C C . ASP A 1 234 ? 35.940 68.451 19.777 1.00 19.53 234 ASP A C 1
ATOM 1866 O O . ASP A 1 234 ? 34.979 67.840 20.267 1.00 20.12 234 ASP A O 1
ATOM 1871 N N . GLU A 1 235 ? 35.789 69.380 18.841 1.00 18.36 235 GLU A N 1
ATOM 1872 C CA . GLU A 1 235 ? 34.463 69.755 18.370 1.00 18.83 235 GLU A CA 1
ATOM 1873 C C . GLU A 1 235 ? 33.856 68.618 17.573 1.00 16.66 235 GLU A C 1
ATOM 1874 O O . GLU A 1 235 ? 32.656 68.383 17.640 1.00 17.43 235 GLU A O 1
ATOM 1880 N N . LEU A 1 236 ? 34.683 67.907 16.820 1.00 14.19 236 LEU A N 1
ATOM 1881 C CA . LEU A 1 236 ? 34.164 66.774 16.036 1.00 13.42 236 LEU A CA 1
ATOM 1882 C C . LEU A 1 236 ? 33.670 65.652 16.959 1.00 13.58 236 LEU A C 1
ATOM 1883 O O . LEU A 1 236 ? 32.615 65.020 16.724 1.00 13.65 236 LEU A O 1
ATOM 1888 N N . LEU A 1 237 ? 34.433 65.404 18.028 1.00 13.79 237 LEU A N 1
ATOM 1889 C CA . LEU A 1 237 ? 34.105 64.336 18.973 1.00 14.55 237 LEU A CA 1
ATOM 1890 C C . LEU A 1 237 ? 32.706 64.510 19.600 1.00 14.07 237 LEU A C 1
ATOM 1891 O O . LEU A 1 237 ? 32.033 63.532 19.910 1.00 14.42 237 LEU A O 1
ATOM 1896 N N . ASN A 1 238 ? 32.275 65.764 19.752 1.00 15.22 238 ASN A N 1
ATOM 1897 C CA . ASN A 1 238 ? 30.959 66.087 20.313 1.00 16.14 238 ASN A CA 1
ATOM 1898 C C . ASN A 1 238 ? 29.818 65.482 19.502 1.00 15.19 238 ASN A C 1
ATOM 1899 O O . ASN A 1 238 ? 28.719 65.233 20.046 1.00 16.97 238 ASN A O 1
ATOM 1904 N N . PHE A 1 239 ? 30.050 65.226 18.214 1.00 13.12 239 PHE A N 1
ATOM 1905 C CA . PHE A 1 239 ? 29.035 64.566 17.372 1.00 12.84 239 PHE A CA 1
ATOM 1906 C C . PHE A 1 239 ? 28.921 63.065 17.607 1.00 12.29 239 PHE A C 1
ATOM 1907 O O . PHE A 1 239 ? 27.874 62.479 17.301 1.00 13.21 239 PHE A O 1
ATOM 1915 N N . LEU A 1 240 ? 29.982 62.426 18.097 1.00 11.99 240 LEU A N 1
ATOM 1916 C CA . LEU A 1 240 ? 30.002 60.971 18.175 1.00 12.17 240 LEU A CA 1
ATOM 1917 C C . LEU A 1 240 ? 29.530 60.448 19.519 1.00 12.60 240 LEU A C 1
ATOM 1918 O O . LEU A 1 240 ? 29.864 60.970 20.568 1.00 13.19 240 LEU A O 1
ATOM 1923 N N . GLY A 1 241 ? 28.700 59.439 19.473 1.00 12.04 241 GLY A N 1
ATOM 1924 C CA . GLY A 1 241 ? 28.298 58.697 20.644 1.00 11.66 241 GLY A CA 1
ATOM 1925 C C . GLY A 1 241 ? 29.267 57.626 21.083 1.00 12.10 241 GLY A C 1
ATOM 1926 O O . GLY A 1 241 ? 29.300 57.222 22.254 1.00 12.02 241 GLY A O 1
ATOM 1927 N N . ILE A 1 242 ? 30.015 57.101 20.114 1.00 12.94 242 ILE A N 1
ATOM 1928 C CA . ILE A 1 242 ? 31.014 56.063 20.335 1.00 13.57 242 ILE A CA 1
ATOM 1929 C C . ILE A 1 242 ? 31.987 56.123 19.148 1.00 12.92 242 ILE A C 1
ATOM 1930 O O . ILE A 1 242 ? 31.610 56.536 18.049 1.00 12.94 242 ILE A O 1
ATOM 1935 N N . VAL A 1 243 ? 33.235 55.767 19.398 1.00 12.76 243 VAL A N 1
ATOM 1936 C CA . VAL A 1 243 ? 34.337 55.951 18.454 1.00 11.78 243 VAL A CA 1
ATOM 1937 C C . VAL A 1 243 ? 34.931 54.624 17.987 1.00 12.36 243 VAL A C 1
ATOM 1938 O O . VAL A 1 243 ? 35.273 53.798 18.823 1.00 12.57 243 VAL A O 1
ATOM 1942 N N . GLU A 1 244 ? 35.076 54.417 16.674 1.00 12.45 244 GLU A N 1
ATOM 1943 C CA . GLU A 1 244 ? 35.745 53.226 16.165 1.00 14.01 244 GLU A CA 1
ATOM 1944 C C . GLU A 1 244 ? 37.244 53.302 16.425 1.00 13.17 244 GLU A C 1
ATOM 1945 O O . GLU A 1 244 ? 37.793 54.389 16.422 1.00 13.00 244 GLU A O 1
ATOM 1951 N N . GLN A 1 245 ? 37.912 52.162 16.616 1.00 13.49 245 GLN A N 1
ATOM 1952 C CA . GLN A 1 245 ? 39.359 52.145 16.921 1.00 14.92 245 GLN A CA 1
ATOM 1953 C C . GLN A 1 245 ? 40.122 51.317 15.896 1.00 14.96 245 GLN A C 1
ATOM 1954 O O . GLN A 1 245 ? 40.328 50.130 16.082 1.00 15.91 245 GLN A O 1
ATOM 1960 N N . HIS A 1 246 ? 40.548 51.961 14.815 1.00 15.63 246 HIS A N 1
ATOM 1961 C CA . HIS A 1 246 ? 41.356 51.313 13.796 1.00 17.15 246 HIS A CA 1
ATOM 1962 C C . HIS A 1 246 ? 42.802 51.085 14.313 1.00 16.37 246 HIS A C 1
ATOM 1963 O O . HIS A 1 246 ? 43.361 51.935 14.996 1.00 16.29 246 HIS A O 1
ATOM 1970 N N . PRO A 1 247 ? 43.404 49.915 14.035 1.00 17.94 247 PRO A N 1
ATOM 1971 C CA . PRO A 1 247 ? 44.791 49.646 14.465 1.00 18.64 247 PRO A CA 1
ATOM 1972 C C . PRO A 1 247 ? 45.837 50.691 14.077 1.00 18.50 247 PRO A C 1
ATOM 1973 O O . PRO A 1 247 ? 46.820 50.862 14.789 1.00 17.83 247 PRO A O 1
ATOM 1977 N N . ASP A 1 248 ? 45.664 51.349 12.939 1.00 17.98 248 ASP A N 1
ATOM 1978 C CA . ASP A 1 248 ? 46.571 52.437 12.544 1.00 18.31 248 ASP A CA 1
ATOM 1979 C C . ASP A 1 248 ? 46.656 53.554 13.586 1.00 18.17 248 ASP A C 1
ATOM 1980 O O . ASP A 1 248 ? 47.647 54.272 13.631 1.00 17.67 248 ASP A O 1
ATOM 1985 N N . THR A 1 249 ? 45.641 53.705 14.432 1.00 16.41 249 THR A N 1
ATOM 1986 C CA . THR A 1 249 ? 45.669 54.749 15.465 1.00 17.76 249 THR A CA 1
ATOM 1987 C C . THR A 1 249 ? 46.683 54.451 16.572 1.00 18.35 249 THR A C 1
ATOM 1988 O O . THR A 1 249 ? 47.036 55.372 17.364 1.00 18.18 249 THR A O 1
ATOM 1992 N N . ARG A 1 250 ? 47.161 53.205 16.617 1.00 19.97 250 ARG A N 1
ATOM 1993 C CA . ARG A 1 250 ? 48.117 52.737 17.629 1.00 21.62 250 ARG A CA 1
ATOM 1994 C C . ARG A 1 250 ? 49.515 52.594 17.026 1.00 21.49 250 ARG A C 1
ATOM 1995 O O . ARG A 1 250 ? 50.443 52.163 17.735 1.00 23.19 250 ARG A O 1
ATOM 2003 N N . SER A 1 251 ? 49.670 52.886 15.733 1.00 21.55 251 SER A N 1
ATOM 2004 C CA . SER A 1 251 ? 51.004 52.884 15.104 1.00 21.87 251 SER A CA 1
ATOM 2005 C C . SER A 1 251 ? 51.862 53.936 15.821 1.00 21.34 251 SER A C 1
ATOM 2006 O O . SER A 1 251 ? 51.352 54.921 16.361 1.00 21.04 251 SER A O 1
ATOM 2009 N N . PRO A 1 252 ? 53.177 53.730 15.846 1.00 20.58 252 PRO A N 1
ATOM 2010 C CA . PRO A 1 252 ? 53.978 54.769 16.461 1.00 20.02 252 PRO A CA 1
ATOM 2011 C C . PRO A 1 252 ? 53.743 56.136 15.810 1.00 19.73 252 PRO A C 1
ATOM 2012 O O . PRO A 1 252 ? 53.653 56.236 14.588 1.00 20.26 252 PRO A O 1
ATOM 2016 N N . PRO A 1 253 ? 53.577 57.180 16.618 1.00 19.88 253 PRO A N 1
ATOM 2017 C CA . PRO A 1 253 ? 53.378 58.539 16.112 1.00 19.46 253 PRO A CA 1
ATOM 2018 C C . PRO A 1 253 ? 54.573 59.141 15.386 1.00 18.96 253 PRO A C 1
ATOM 2019 O O . PRO A 1 253 ? 55.692 58.623 15.465 1.00 18.60 253 PRO A O 1
ATOM 2023 N N . CYS A 1 254 ? 54.296 60.233 14.677 1.00 18.28 254 CYS A N 1
ATOM 2024 C CA . CYS A 1 254 ? 55.316 61.020 13.982 1.00 18.98 254 CYS A CA 1
ATOM 2025 C C . CYS A 1 254 ? 56.170 60.150 13.082 1.00 18.89 254 CYS A C 1
ATOM 2026 O O . CYS A 1 254 ? 57.396 60.285 13.027 1.00 18.73 254 CYS A O 1
ATOM 2029 N N . ALA A 1 255 ? 55.494 59.303 12.325 1.00 19.08 255 ALA A N 1
ATOM 2030 C CA . ALA A 1 255 ? 56.156 58.461 11.358 1.00 19.58 255 ALA A CA 1
ATOM 2031 C C . ALA A 1 255 ? 56.577 59.361 10.207 1.00 19.45 255 ALA A C 1
ATOM 2032 O O . ALA A 1 255 ? 55.992 60.427 10.008 1.00 19.66 255 ALA A O 1
ATOM 2034 N N . ALA A 1 256 ? 57.598 58.927 9.479 1.00 19.85 256 ALA A N 1
ATOM 2035 C CA . ALA A 1 256 ? 58.073 59.663 8.303 1.00 19.97 256 ALA A CA 1
ATOM 2036 C C . ALA A 1 256 ? 56.936 59.941 7.308 1.00 21.22 256 ALA A C 1
ATOM 2037 O O . ALA A 1 256 ? 56.103 59.046 7.035 1.00 21.96 256 ALA A O 1
ATOM 2039 N N . GLY A 1 257 ? 56.910 61.176 6.789 1.00 22.11 257 GLY A N 1
ATOM 2040 C CA A GLY A 1 257 ? 55.917 61.603 5.793 0.50 22.94 257 GLY A CA 1
ATOM 2041 C CA B GLY A 1 257 ? 55.919 61.626 5.804 0.50 22.73 257 GLY A CA 1
ATOM 2042 C C A GLY A 1 257 ? 54.904 62.623 6.293 0.50 23.33 257 GLY A C 1
ATOM 2043 C C B GLY A 1 257 ? 56.286 62.934 5.107 0.50 23.21 257 GLY A C 1
ATOM 2044 O O A GLY A 1 257 ? 53.716 62.338 6.471 0.50 24.75 257 GLY A O 1
ATOM 2045 O O B GLY A 1 257 ? 55.699 63.997 5.342 0.50 24.21 257 GLY A O 1
#